Protein AF-A0A2T5C553-F1 (afdb_monomer_lite)

pLDDT: mean 84.89, std 12.63, range [41.94, 96.56]

Structure (mmCIF, N/CA/C/O backbone):
data_AF-A0A2T5C553-F1
#
_entry.id   AF-A0A2T5C553-F1
#
loop_
_atom_site.group_PDB
_atom_site.id
_atom_site.type_symbol
_atom_site.label_atom_id
_atom_site.label_alt_id
_atom_site.label_comp_id
_atom_site.label_asym_id
_atom_site.label_entity_id
_atom_site.label_seq_id
_atom_site.pdbx_PDB_ins_code
_atom_site.Cartn_x
_atom_site.Cartn_y
_atom_site.Cartn_z
_atom_site.occupancy
_atom_site.B_iso_or_equiv
_atom_site.auth_seq_id
_atom_site.auth_comp_id
_atom_site.auth_asym_id
_atom_site.auth_atom_id
_atom_site.pdbx_PDB_model_num
ATOM 1 N N . MET A 1 1 ? -50.190 12.064 3.065 1.00 55.25 1 MET A N 1
ATOM 2 C CA . MET A 1 1 ? -50.143 11.290 4.319 1.00 55.25 1 MET A CA 1
ATOM 3 C C . MET A 1 1 ? -49.848 12.295 5.404 1.00 55.25 1 MET A C 1
ATOM 5 O O . MET A 1 1 ? -48.837 12.976 5.288 1.00 55.25 1 MET A O 1
ATOM 9 N N . GLU A 1 2 ? -50.763 12.476 6.349 1.00 69.06 2 GLU A N 1
ATOM 10 C CA . GLU A 1 2 ? -50.493 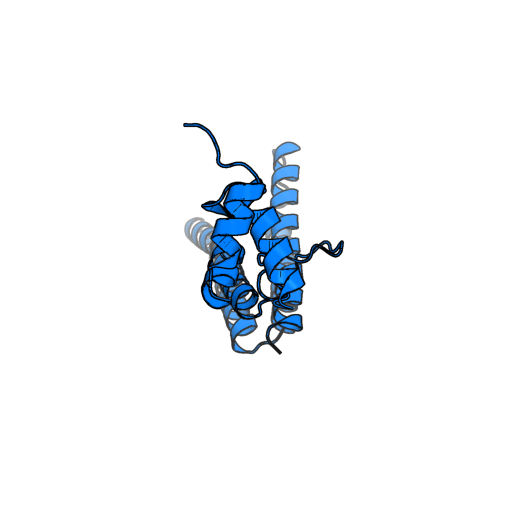13.293 7.532 1.00 69.06 2 GLU A CA 1
ATOM 11 C C . GLU A 1 2 ? -49.474 12.553 8.398 1.00 69.06 2 GLU A C 1
ATOM 13 O O . GLU A 1 2 ? -49.535 11.328 8.535 1.00 69.06 2 GLU A O 1
ATOM 18 N N . PHE A 1 3 ? -48.474 13.283 8.879 1.00 73.19 3 PHE A N 1
ATOM 19 C CA . PHE A 1 3 ? -47.459 12.716 9.752 1.00 73.19 3 PHE A CA 1
ATOM 20 C C . PHE A 1 3 ? -47.997 12.707 11.183 1.00 73.19 3 PHE A C 1
ATOM 22 O O . PHE A 1 3 ? -48.600 13.702 11.586 1.00 73.19 3 PHE A O 1
ATOM 29 N N . PRO A 1 4 ? -47.795 11.615 11.937 1.00 79.62 4 PRO A N 1
ATOM 30 C CA . PRO A 1 4 ? -48.273 11.531 13.308 1.00 79.62 4 PRO A CA 1
ATOM 31 C C . PRO A 1 4 ? -47.609 12.612 14.160 1.00 79.62 4 PRO A C 1
ATOM 33 O O . PRO A 1 4 ? -46.401 12.853 14.061 1.00 79.62 4 PRO A O 1
ATOM 36 N N . GLU A 1 5 ? -48.403 13.264 15.001 1.00 86.50 5 GLU A N 1
ATOM 37 C CA . GLU A 1 5 ? -47.906 14.296 15.904 1.00 86.50 5 GLU A CA 1
ATOM 38 C C . GLU A 1 5 ? -47.041 13.687 17.021 1.00 86.50 5 GLU A C 1
ATOM 40 O O . GLU A 1 5 ? -47.130 12.498 17.346 1.00 86.50 5 GLU A O 1
ATOM 45 N N . LYS A 1 6 ? -46.201 14.516 17.662 1.00 86.50 6 LYS A N 1
ATOM 46 C CA . LYS A 1 6 ? -45.297 14.075 18.744 1.00 86.50 6 LYS A CA 1
ATOM 47 C C . LYS A 1 6 ? -46.050 13.315 19.850 1.00 86.50 6 LYS A C 1
ATOM 49 O O . LYS A 1 6 ? -45.543 12.318 20.356 1.00 86.50 6 LYS A O 1
ATOM 54 N N . ALA A 1 7 ? -47.261 13.756 20.195 1.00 85.06 7 ALA A N 1
ATOM 55 C CA . ALA A 1 7 ? -48.087 13.135 21.229 1.00 85.06 7 ALA A CA 1
ATOM 56 C C . ALA A 1 7 ? -48.502 11.692 20.879 1.00 85.06 7 ALA A C 1
ATOM 58 O O . ALA A 1 7 ? -48.418 10.806 21.729 1.00 85.06 7 ALA A O 1
ATOM 59 N N . GLU A 1 8 ? -48.865 11.434 19.620 1.00 86.12 8 GLU A N 1
ATOM 60 C CA . GLU A 1 8 ? -49.252 10.097 19.151 1.00 86.12 8 GLU A CA 1
ATOM 61 C C . GLU A 1 8 ? -48.060 9.133 19.142 1.00 86.12 8 GLU A C 1
ATOM 63 O O . GLU A 1 8 ? -48.179 7.961 19.508 1.00 86.12 8 GLU A O 1
ATOM 68 N N . LEU A 1 9 ? -46.880 9.634 18.759 1.00 87.44 9 LEU A N 1
ATOM 69 C CA . LEU A 1 9 ? -45.638 8.861 18.784 1.00 87.44 9 LEU A CA 1
ATOM 70 C C . LEU A 1 9 ? -45.241 8.474 20.211 1.00 87.44 9 LEU A C 1
ATOM 72 O O . LEU A 1 9 ? -44.832 7.334 20.433 1.00 87.44 9 LEU A O 1
ATOM 76 N N . ILE A 1 10 ? -45.402 9.383 21.180 1.00 87.75 10 ILE A N 1
ATOM 77 C CA . ILE A 1 10 ? -45.135 9.103 22.597 1.00 87.75 10 ILE A CA 1
ATOM 78 C C . ILE A 1 10 ? -46.072 8.006 23.106 1.00 87.75 10 ILE A C 1
ATOM 80 O O . ILE A 1 10 ? -45.600 7.027 23.683 1.00 87.75 10 ILE A O 1
ATOM 84 N N . GLU A 1 11 ? -47.381 8.121 22.861 1.00 88.25 11 GLU A N 1
ATOM 85 C CA . GLU A 1 11 ? -48.351 7.121 23.328 1.00 88.25 11 GLU A CA 1
ATOM 86 C C . GLU A 1 11 ? -48.083 5.740 22.712 1.00 88.25 11 GLU A C 1
ATOM 88 O O . GLU A 1 11 ? -48.186 4.702 23.375 1.00 88.25 11 GLU A O 1
ATOM 93 N N . ARG A 1 12 ? -47.685 5.714 21.435 1.00 87.19 12 ARG A N 1
ATOM 94 C CA . ARG A 1 12 ? -47.324 4.479 20.742 1.00 87.19 12 ARG A CA 1
ATOM 95 C C . ARG A 1 12 ? -46.053 3.859 21.315 1.00 87.19 12 ARG A C 1
ATOM 97 O O . ARG A 1 12 ? -46.035 2.660 21.580 1.00 87.19 12 ARG A O 1
ATOM 104 N N . TYR A 1 13 ? -45.003 4.651 21.511 1.00 90.50 13 TYR A N 1
ATOM 105 C CA . TYR A 1 13 ? -43.696 4.153 21.947 1.00 90.50 13 TYR A CA 1
ATOM 106 C C . TYR A 1 13 ? -43.645 3.842 23.446 1.00 90.50 13 TYR A C 1
ATOM 108 O O . TYR A 1 13 ? -42.847 3.010 23.866 1.00 90.50 13 TYR A O 1
ATOM 116 N N . GLN A 1 14 ? -44.550 4.398 24.254 1.00 88.44 14 GLN A N 1
ATOM 117 C CA . GLN A 1 14 ? -44.751 3.955 25.636 1.00 88.44 14 GLN A CA 1
ATOM 118 C C . GLN A 1 14 ? -45.169 2.481 25.731 1.00 88.44 14 GLN A C 1
ATOM 120 O O . GLN A 1 14 ? -44.821 1.811 26.701 1.00 88.44 14 GLN A O 1
ATOM 125 N N . LYS A 1 15 ? -45.875 1.954 24.725 1.00 91.50 15 LYS A N 1
ATOM 126 C CA . LYS A 1 15 ? -46.318 0.550 24.695 1.00 91.50 15 LYS A CA 1
ATOM 127 C C . LYS A 1 15 ? -45.213 -0.409 24.237 1.00 91.50 15 LYS A C 1
ATOM 129 O O . LYS A 1 15 ? -45.393 -1.618 24.341 1.00 91.50 15 LYS A O 1
ATOM 134 N N . TYR A 1 16 ? -44.092 0.108 23.733 1.00 91.62 16 TYR A N 1
ATOM 135 C CA . TYR A 1 16 ? -42.990 -0.717 23.246 1.00 91.62 16 TYR A CA 1
ATOM 136 C C . TYR A 1 16 ? -42.156 -1.264 24.394 1.00 91.62 16 TYR A C 1
ATOM 138 O O . TYR A 1 16 ? -41.961 -0.620 25.429 1.00 91.62 16 TYR A O 1
ATOM 146 N N . THR A 1 17 ? -41.638 -2.465 24.182 1.00 88.69 17 THR A N 1
ATOM 147 C CA . THR A 1 17 ? -40.627 -3.075 25.036 1.00 88.69 17 THR A CA 1
ATOM 148 C C . THR A 1 17 ? -39.273 -2.400 24.835 1.00 88.69 17 THR A C 1
ATOM 150 O O . THR A 1 17 ? -38.992 -1.781 23.806 1.00 88.69 17 THR A O 1
ATOM 153 N N . ASP A 1 18 ? -38.390 -2.564 25.813 1.00 84.75 18 ASP A N 1
ATOM 154 C CA . ASP A 1 18 ? -37.043 -1.991 25.774 1.00 84.75 18 ASP A CA 1
ATOM 155 C C . ASP A 1 18 ? -36.235 -2.485 24.561 1.00 84.75 18 ASP A C 1
ATOM 157 O O . ASP A 1 18 ? -35.463 -1.734 23.963 1.00 84.75 18 ASP A O 1
ATOM 161 N N . GLN A 1 19 ? -36.456 -3.737 24.144 1.00 83.25 19 GLN A N 1
ATOM 162 C CA . GLN A 1 19 ? -35.817 -4.320 22.962 1.00 83.25 19 GLN A CA 1
ATOM 163 C C . GLN A 1 19 ? -36.292 -3.663 21.662 1.00 83.25 19 GLN A C 1
ATOM 165 O O . GLN A 1 19 ? -35.485 -3.430 20.762 1.00 83.25 19 GLN A O 1
ATOM 170 N N . GLU A 1 20 ? -37.577 -3.327 21.568 1.00 86.88 20 GLU A N 1
ATOM 171 C CA . GLU A 1 20 ? -38.160 -2.654 20.405 1.00 86.88 20 GLU A CA 1
ATOM 172 C C . GLU A 1 20 ? -37.691 -1.196 20.312 1.00 86.88 20 GLU A C 1
ATOM 174 O O . GLU A 1 20 ? -37.292 -0.748 19.237 1.00 86.88 20 GLU A O 1
ATOM 179 N N . LEU A 1 21 ? -37.636 -0.478 21.441 1.00 86.94 21 LEU A N 1
ATOM 180 C CA . LEU A 1 21 ? -37.052 0.868 21.523 1.00 86.94 21 LEU A CA 1
ATOM 181 C C . LEU A 1 21 ? -35.582 0.873 21.080 1.00 86.94 21 LEU A C 1
ATOM 183 O O . LEU A 1 21 ? -35.180 1.692 20.251 1.00 86.94 21 LEU A O 1
ATOM 187 N N . LEU A 1 22 ? -34.784 -0.087 21.557 1.00 84.19 22 LEU A N 1
ATOM 188 C CA . LEU A 1 22 ? -33.390 -0.237 21.133 1.00 84.19 22 LEU A CA 1
ATOM 189 C C . LEU A 1 22 ? -33.261 -0.621 19.653 1.00 84.19 22 LEU A C 1
ATOM 191 O O . LEU A 1 22 ? -32.319 -0.181 18.994 1.00 84.19 22 LEU A O 1
ATOM 195 N N . HIS A 1 23 ? -34.185 -1.416 19.110 1.00 84.31 23 HIS A N 1
ATOM 196 C CA . HIS A 1 23 ? -34.183 -1.784 17.694 1.00 84.31 23 HIS A CA 1
ATOM 197 C C . HIS A 1 23 ? -34.382 -0.563 16.784 1.00 84.31 23 HIS A C 1
ATOM 199 O O . HIS A 1 23 ? -33.653 -0.419 15.799 1.00 84.31 23 HIS A O 1
ATOM 205 N N . ILE A 1 24 ? -35.310 0.333 17.142 1.00 86.44 24 ILE A N 1
ATOM 206 C CA . ILE A 1 24 ? -35.558 1.603 16.438 1.00 86.44 24 ILE A CA 1
ATOM 207 C C . ILE A 1 24 ? -34.316 2.496 16.499 1.00 86.44 24 ILE A C 1
ATOM 209 O O . ILE A 1 24 ? -33.866 3.014 15.478 1.00 86.44 24 ILE A O 1
ATOM 213 N N . LEU A 1 25 ? -33.704 2.618 17.682 1.00 83.31 25 LEU A N 1
ATOM 214 C CA . LEU A 1 25 ? -32.494 3.423 17.876 1.00 83.31 25 LEU A CA 1
ATOM 215 C C . LEU A 1 25 ? -31.268 2.869 17.126 1.00 83.31 25 LEU A C 1
ATOM 217 O O . LEU A 1 25 ? -30.388 3.646 16.754 1.00 83.31 25 LEU A O 1
ATOM 221 N N . LYS A 1 26 ? -31.201 1.552 16.877 1.00 83.12 26 LYS A N 1
ATOM 222 C CA . LYS A 1 26 ? -30.116 0.897 16.120 1.00 83.12 26 LYS A CA 1
ATOM 223 C C . LYS A 1 26 ? -30.250 1.021 14.597 1.00 83.12 26 LYS A C 1
ATOM 225 O O . LYS A 1 26 ? -29.237 0.895 13.912 1.00 83.12 26 LYS A O 1
ATOM 230 N N . HIS A 1 27 ? -31.446 1.290 14.067 1.00 83.62 27 HIS A N 1
ATOM 231 C CA . HIS A 1 27 ? -31.709 1.354 12.621 1.00 83.62 27 HIS A CA 1
ATOM 232 C C . HIS A 1 27 ? -32.361 2.684 12.203 1.00 83.62 27 HIS A C 1
ATOM 234 O O . HIS A 1 27 ? -33.487 2.684 11.704 1.00 83.62 27 HIS A O 1
ATOM 240 N N . PRO A 1 28 ? -31.677 3.830 12.370 1.00 81.88 28 PRO A N 1
ATOM 241 C CA . PRO A 1 28 ? -32.284 5.147 12.174 1.00 81.88 28 PRO A CA 1
ATOM 242 C C . PRO A 1 28 ? -32.689 5.451 10.723 1.00 81.88 28 PRO A C 1
ATOM 244 O O . PRO A 1 28 ? -33.564 6.278 10.508 1.00 81.88 28 PRO A O 1
ATOM 247 N N . GLU A 1 29 ? -32.104 4.772 9.731 1.00 80.62 29 GLU A N 1
ATOM 248 C CA . GLU A 1 29 ? -32.315 5.053 8.299 1.00 80.62 29 GLU A CA 1
ATOM 249 C C . GLU A 1 29 ? -33.761 4.821 7.817 1.00 80.62 29 GLU A C 1
ATOM 251 O O . GLU A 1 29 ? -34.152 5.337 6.774 1.00 80.62 29 GLU A O 1
ATOM 256 N N . GLY A 1 30 ? -34.562 4.058 8.571 1.00 77.56 30 GLY A N 1
ATOM 257 C CA . GLY A 1 30 ? -35.963 3.765 8.248 1.00 77.56 30 GLY A CA 1
ATOM 258 C C . GLY A 1 30 ? -36.994 4.631 8.977 1.00 77.56 30 GLY A C 1
ATOM 259 O O . GLY A 1 30 ? -38.191 4.428 8.774 1.00 77.56 30 GLY A O 1
ATOM 260 N N . TYR A 1 31 ? -36.566 5.560 9.837 1.00 83.12 31 TYR A N 1
ATOM 261 C CA . TYR A 1 31 ? -37.457 6.327 10.710 1.00 83.12 31 TYR A CA 1
ATOM 262 C C . TYR A 1 31 ? -37.316 7.831 10.486 1.00 83.12 31 TYR A C 1
ATOM 264 O O . TYR A 1 31 ? -36.258 8.334 10.126 1.00 83.12 31 TYR A O 1
ATOM 272 N N . GLN A 1 32 ? -38.405 8.5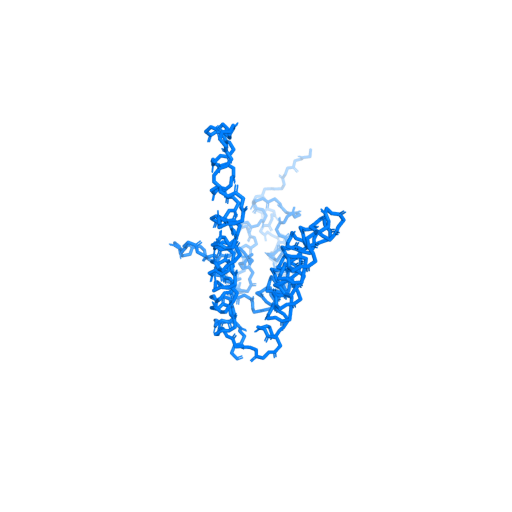59 10.724 1.00 84.88 32 GLN A N 1
ATOM 273 C CA . GLN A 1 32 ? -38.401 10.019 10.687 1.00 84.88 32 GLN A CA 1
ATOM 274 C C . GLN A 1 32 ? -37.689 10.601 11.909 1.00 84.88 32 GLN A C 1
ATOM 276 O O . GLN A 1 32 ? -37.752 10.027 12.999 1.00 84.88 32 GLN A O 1
ATOM 281 N N . ASP A 1 33 ? -37.092 11.781 11.746 1.00 84.25 33 ASP A N 1
ATOM 282 C CA . ASP A 1 33 ? -36.326 12.456 12.801 1.00 84.25 33 ASP A CA 1
ATOM 283 C C . ASP A 1 33 ? -37.141 12.655 14.088 1.00 84.25 33 ASP A C 1
ATOM 285 O O . ASP A 1 33 ? -36.648 12.364 15.178 1.00 84.25 33 ASP A O 1
ATOM 289 N N . LEU A 1 34 ? -38.419 13.037 13.965 1.00 85.19 34 LEU A N 1
ATOM 290 C CA . LEU A 1 34 ? -39.324 13.216 15.106 1.00 85.19 34 LEU A CA 1
ATOM 291 C C . LEU A 1 34 ? -39.561 11.903 15.872 1.00 85.19 34 LEU A C 1
ATOM 293 O O . LEU A 1 34 ? -39.602 11.884 17.100 1.00 85.19 34 LEU A O 1
ATOM 297 N N . ALA A 1 35 ? -39.674 10.782 15.157 1.00 85.44 35 ALA A N 1
ATOM 298 C CA . ALA A 1 35 ? -39.839 9.469 15.770 1.00 85.44 35 ALA A CA 1
ATOM 299 C C . ALA A 1 35 ? -38.557 9.025 16.493 1.00 85.44 35 ALA A C 1
ATOM 301 O O . ALA A 1 35 ? -38.622 8.431 17.568 1.00 85.44 35 ALA A O 1
ATOM 302 N N . LEU A 1 36 ? -37.385 9.342 15.941 1.00 87.06 36 LEU A N 1
ATOM 303 C CA . LEU A 1 36 ? -36.101 9.063 16.585 1.00 87.06 36 LEU A CA 1
ATOM 304 C C . LEU A 1 36 ? -35.885 9.917 17.837 1.00 87.06 36 LEU A C 1
ATOM 306 O O . LEU A 1 36 ? -35.336 9.423 18.820 1.00 87.06 36 LEU A O 1
ATOM 310 N N . GLU A 1 37 ? -36.322 11.174 17.819 1.00 86.44 37 GLU A N 1
ATOM 311 C CA . GLU A 1 37 ? -36.265 12.065 18.977 1.00 86.44 37 GLU A CA 1
ATOM 312 C C . GLU A 1 37 ? -37.132 11.540 20.127 1.00 86.44 37 GLU A C 1
ATOM 314 O O . GLU A 1 37 ? -36.632 11.363 21.237 1.00 86.44 37 GLU A O 1
ATOM 319 N N . VAL A 1 38 ? -38.382 11.165 19.837 1.00 89.12 38 VAL A N 1
ATOM 320 C CA . VAL A 1 38 ? -39.300 10.575 20.824 1.00 89.12 38 VAL A CA 1
ATOM 321 C C . VAL A 1 38 ? -38.771 9.243 21.370 1.00 89.12 38 VAL A C 1
ATOM 323 O O . VAL A 1 38 ? -38.830 9.004 22.574 1.00 89.12 38 VAL A O 1
ATOM 326 N N . ALA A 1 39 ? -38.201 8.379 20.520 1.00 87.50 39 ALA A N 1
ATOM 327 C CA . ALA A 1 39 ? -37.582 7.130 20.972 1.00 87.50 39 ALA A CA 1
ATOM 328 C C . ALA A 1 39 ? -36.375 7.367 21.893 1.00 87.50 39 ALA A C 1
ATOM 330 O O . ALA A 1 39 ? -36.172 6.604 22.835 1.00 87.50 39 ALA A O 1
ATOM 331 N N . ARG A 1 40 ? -35.570 8.411 21.644 1.00 86.25 40 ARG A N 1
ATOM 332 C CA . ARG A 1 40 ? -34.440 8.774 22.516 1.00 86.25 40 ARG A CA 1
ATOM 333 C C . ARG A 1 40 ? -34.911 9.302 23.864 1.00 86.25 40 ARG A C 1
ATOM 335 O O . ARG A 1 40 ? -34.321 8.923 24.869 1.00 86.25 40 ARG A O 1
ATOM 342 N N . GLU A 1 41 ? -35.943 10.143 23.871 1.00 86.75 41 GLU A N 1
ATOM 343 C CA . GLU A 1 41 ? -36.554 10.696 25.086 1.00 86.75 41 GLU A CA 1
ATOM 344 C C . GLU A 1 41 ? -37.067 9.554 25.985 1.00 86.75 41 GLU A C 1
ATOM 346 O O . GLU A 1 41 ? -36.608 9.395 27.113 1.00 86.75 41 GLU A O 1
ATOM 351 N N . LEU A 1 42 ? -37.868 8.640 25.426 1.00 86.44 42 LEU A N 1
ATOM 352 C CA . LEU A 1 42 ? -38.387 7.466 26.143 1.00 86.44 42 LEU A CA 1
ATOM 353 C C . LEU A 1 42 ? -37.312 6.467 26.586 1.00 86.44 42 LEU A C 1
ATOM 355 O O . LEU A 1 42 ? -37.420 5.879 27.662 1.00 86.44 42 LEU A O 1
ATOM 359 N N . ALA A 1 43 ? -36.281 6.242 25.772 1.00 84.62 43 ALA A N 1
ATOM 360 C CA . ALA A 1 43 ? -35.173 5.374 26.156 1.00 84.62 43 ALA A CA 1
ATOM 361 C C . ALA A 1 43 ? -34.357 5.985 27.306 1.00 84.62 43 ALA A C 1
ATOM 363 O O . ALA A 1 43 ? -33.962 5.266 28.224 1.00 84.62 43 ALA A O 1
ATOM 364 N N . HIS A 1 44 ? -34.157 7.306 27.301 1.00 81.62 44 HIS A N 1
ATOM 365 C CA . HIS A 1 44 ? -33.494 8.018 28.390 1.00 81.62 44 HIS A CA 1
ATOM 366 C C . HIS A 1 44 ? -34.295 7.928 29.694 1.00 81.62 44 HIS A C 1
ATOM 368 O O . HIS A 1 44 ? -33.730 7.549 30.720 1.00 81.62 44 HIS A O 1
ATOM 374 N N . ASP A 1 45 ? -35.608 8.164 29.632 1.00 84.69 45 ASP A N 1
ATOM 375 C CA . ASP A 1 45 ? -36.513 8.073 30.785 1.00 84.69 45 ASP A CA 1
ATOM 376 C C . ASP A 1 45 ? -36.535 6.670 31.411 1.00 84.69 45 ASP A C 1
ATOM 378 O O . ASP A 1 45 ? -36.694 6.518 32.622 1.00 84.69 45 ASP A O 1
ATOM 382 N N . ARG A 1 46 ? -36.327 5.628 30.597 1.00 81.31 46 ARG A N 1
ATOM 383 C CA . ARG A 1 46 ? -36.245 4.227 31.045 1.00 81.31 46 ARG A CA 1
ATOM 384 C C . ARG A 1 46 ? -34.846 3.782 31.471 1.00 81.31 46 ARG A C 1
ATOM 386 O O . ARG A 1 46 ? -34.653 2.613 31.792 1.00 81.31 46 ARG A O 1
ATOM 393 N N . GLY A 1 47 ? -33.852 4.671 31.451 1.00 75.12 47 GLY A N 1
ATOM 394 C CA . GLY A 1 47 ? -32.459 4.317 31.738 1.00 75.12 47 GLY A CA 1
ATOM 395 C C . GLY A 1 47 ? -31.811 3.418 30.675 1.00 75.12 47 GLY A C 1
ATOM 396 O O . GLY A 1 47 ? -30.715 2.898 30.885 1.00 75.12 47 GLY A O 1
ATOM 397 N N . LEU A 1 48 ? -32.452 3.258 29.515 1.00 72.94 48 LEU A N 1
ATOM 398 C CA . LEU A 1 48 ? -31.925 2.564 28.344 1.00 72.94 48 LEU A CA 1
ATOM 399 C C . LEU A 1 48 ? -30.992 3.524 27.606 1.00 72.94 48 LEU A C 1
ATOM 401 O O . LEU A 1 48 ? -31.319 4.064 26.551 1.00 72.94 48 LEU A O 1
ATOM 405 N N . SER A 1 49 ? -29.829 3.800 28.194 1.00 58.97 49 SER A N 1
ATOM 406 C CA . SER A 1 49 ? -28.859 4.688 27.562 1.00 58.97 49 SER A CA 1
ATOM 407 C C . SER A 1 49 ? -28.358 4.044 26.261 1.00 58.97 49 SER A C 1
ATOM 409 O O . SER A 1 49 ? -27.779 2.954 26.305 1.00 58.97 49 SER A O 1
ATOM 411 N N . PRO A 1 50 ? -28.535 4.680 25.089 1.00 56.22 50 PRO A N 1
ATOM 412 C CA . PRO A 1 50 ? -28.070 4.153 23.814 1.00 56.22 50 PRO A CA 1
ATOM 413 C C . PRO A 1 50 ? -26.558 4.385 23.666 1.00 56.22 50 PRO A C 1
ATOM 415 O O . PRO A 1 50 ? -26.090 4.902 22.653 1.00 56.22 50 PRO A O 1
ATOM 418 N N . GLU A 1 51 ? -25.757 4.029 24.671 1.00 51.16 51 GLU A N 1
ATOM 419 C CA . GLU A 1 51 ? -24.296 4.100 24.557 1.00 51.16 51 GLU A CA 1
ATOM 420 C C . GLU A 1 51 ? -23.742 3.033 23.601 1.00 51.16 51 GLU A C 1
ATOM 422 O O . GLU A 1 51 ? -22.666 3.214 23.037 1.00 51.16 51 GLU A O 1
ATOM 427 N N . GLU A 1 52 ? -24.513 1.986 23.299 1.00 46.41 52 GLU A N 1
ATOM 428 C CA . GLU A 1 52 ? -24.141 0.961 22.313 1.00 46.41 52 GLU A CA 1
ATOM 429 C C . GLU A 1 52 ? -24.632 1.262 20.886 1.00 46.41 52 GLU A C 1
ATOM 431 O O . GLU A 1 52 ? -24.293 0.550 19.941 1.00 46.41 52 GLU A O 1
ATOM 436 N N . GLY A 1 53 ? -25.436 2.317 20.717 1.00 42.50 53 GLY A N 1
ATOM 437 C CA . GLY A 1 53 ? -26.096 2.673 19.458 1.00 42.50 53 GLY A CA 1
ATOM 438 C C . GLY A 1 53 ? -25.570 3.945 18.803 1.00 42.50 53 GLY A C 1
ATOM 439 O O . GLY A 1 53 ? -26.134 4.379 17.800 1.00 42.50 53 GLY A O 1
ATOM 440 N N . LYS A 1 54 ? -24.496 4.566 19.318 1.00 41.94 54 LYS A N 1
ATOM 441 C CA . LYS A 1 54 ? -23.771 5.550 18.509 1.00 41.94 54 LYS A CA 1
ATOM 442 C C . LYS A 1 54 ? -23.246 4.799 17.300 1.00 41.94 54 LYS A C 1
ATOM 444 O O . LYS A 1 54 ? -22.325 3.991 17.425 1.00 41.94 54 LYS A O 1
ATOM 449 N N . ALA A 1 55 ? -23.872 5.067 16.152 1.00 42.12 55 ALA A N 1
ATOM 450 C CA . ALA A 1 55 ? -23.369 4.725 14.839 1.00 42.12 55 ALA A CA 1
ATOM 451 C C . ALA A 1 55 ? -21.846 4.765 14.897 1.00 42.12 55 ALA A C 1
ATOM 453 O O . ALA A 1 55 ? -21.262 5.742 15.372 1.00 42.12 55 ALA A O 1
ATOM 454 N N . ALA A 1 56 ? -21.221 3.676 14.469 1.00 44.44 56 ALA A N 1
ATOM 455 C CA . ALA A 1 56 ? -19.781 3.510 14.401 1.00 44.44 56 ALA A CA 1
ATOM 456 C C . ALA A 1 56 ? -19.145 4.454 13.356 1.00 44.44 56 ALA A C 1
ATOM 458 O O . ALA A 1 56 ? -18.324 4.029 12.544 1.00 44.44 56 ALA A O 1
ATOM 459 N N . GLY A 1 57 ? -19.547 5.724 13.347 1.00 42.53 57 GLY A N 1
ATOM 460 C CA . GLY A 1 57 ? -18.779 6.829 12.834 1.00 42.53 57 GLY A CA 1
ATOM 461 C C . GLY A 1 57 ? -17.530 6.919 13.687 1.00 42.53 57 GLY A C 1
ATOM 462 O O . GLY A 1 57 ? -17.597 7.021 14.914 1.00 42.53 57 GLY A O 1
ATOM 463 N N . ALA A 1 58 ? -16.387 6.789 13.020 1.00 48.84 58 ALA A N 1
ATOM 464 C CA . ALA A 1 58 ? -15.079 7.023 13.599 1.00 48.84 58 ALA A CA 1
ATOM 465 C C . ALA A 1 58 ? -15.163 8.230 14.539 1.00 48.84 58 ALA A C 1
ATOM 467 O O . ALA A 1 58 ? -15.581 9.306 14.110 1.00 48.84 58 ALA A O 1
ATOM 468 N N . SER A 1 59 ? -14.824 8.060 15.821 1.00 45.69 59 SER A N 1
ATOM 469 C CA . SER A 1 59 ? -14.760 9.209 16.717 1.00 45.69 59 SER A CA 1
ATOM 470 C C . SER A 1 59 ? -13.659 10.121 16.181 1.00 45.69 59 SER A C 1
ATOM 472 O O . SER A 1 59 ? -12.464 9.853 16.320 1.00 45.69 59 SER A O 1
ATOM 474 N N . SER A 1 60 ? -14.055 11.176 15.467 1.00 47.25 60 SER A N 1
ATOM 475 C CA . SER A 1 60 ? -13.132 12.118 14.847 1.00 47.25 60 SER A CA 1
ATOM 476 C C . SER A 1 60 ? -12.593 13.060 15.921 1.00 47.25 60 SER A C 1
ATOM 478 O O . SER A 1 60 ? -12.819 14.267 15.911 1.00 47.25 60 SER A O 1
ATOM 480 N N . ARG A 1 61 ? -11.859 12.519 16.896 1.00 50.62 61 ARG A N 1
ATOM 481 C CA . ARG A 1 61 ? -10.951 13.326 17.711 1.00 50.62 61 ARG A CA 1
ATOM 482 C C . ARG A 1 61 ? -9.763 13.711 16.829 1.00 50.62 61 ARG A C 1
ATOM 484 O O . ARG A 1 61 ? -8.746 13.033 16.878 1.00 50.62 61 ARG A O 1
ATOM 491 N N . GLY A 1 62 ? -9.941 14.732 15.985 1.00 54.88 62 GLY A N 1
ATOM 492 C CA . GLY A 1 62 ? -8.915 15.616 15.399 1.00 54.88 62 GLY A CA 1
ATOM 493 C C . GLY A 1 62 ? -7.592 15.021 14.891 1.00 54.88 62 GLY A C 1
ATOM 494 O O . GLY A 1 62 ? -6.597 15.736 14.845 1.00 54.88 62 GLY A O 1
ATOM 495 N N . GLY A 1 63 ? -7.526 13.734 14.557 1.00 61.62 63 GLY A N 1
ATOM 496 C CA . GLY A 1 63 ? -6.306 13.069 14.114 1.00 61.62 63 GLY A CA 1
ATOM 497 C C . GLY A 1 63 ? -6.242 12.978 12.595 1.00 61.62 63 GLY A C 1
ATOM 498 O O . GLY A 1 63 ? -7.236 12.655 11.956 1.00 61.62 63 GLY A O 1
ATOM 499 N N . ILE A 1 64 ? -5.047 13.164 12.025 1.00 72.06 64 ILE A N 1
ATOM 500 C CA . ILE A 1 64 ? -4.744 12.946 10.591 1.00 72.06 64 ILE A CA 1
ATOM 501 C C . ILE A 1 64 ? -5.074 11.499 10.146 1.00 72.06 64 ILE A C 1
ATOM 503 O O . ILE A 1 64 ? -5.209 11.202 8.958 1.00 72.06 64 ILE A O 1
ATOM 507 N N . PHE A 1 65 ? -5.227 10.586 11.110 1.00 77.50 65 PHE A N 1
ATOM 508 C CA . PHE A 1 65 ? -5.540 9.182 10.896 1.00 77.50 65 PHE A CA 1
ATOM 509 C C . PHE A 1 65 ? -6.869 8.810 11.565 1.00 77.50 65 PHE A C 1
ATOM 511 O O . PHE A 1 65 ? -7.020 9.046 12.771 1.00 77.50 65 PHE A O 1
ATOM 518 N N . PRO A 1 66 ? -7.806 8.178 10.836 1.00 76.06 66 PRO A N 1
ATOM 519 C CA . PRO A 1 66 ? -9.043 7.706 11.431 1.00 76.06 66 PRO A CA 1
ATOM 520 C C . PRO A 1 66 ? -8.746 6.605 12.449 1.00 76.06 66 PRO A C 1
ATOM 522 O O . PRO A 1 66 ? -8.020 5.647 12.157 1.00 76.06 66 PRO A O 1
ATOM 525 N N . ARG A 1 67 ? -9.318 6.753 13.647 1.00 78.38 67 ARG A N 1
ATOM 526 C CA . ARG A 1 67 ? -9.290 5.743 14.707 1.00 78.38 67 ARG A CA 1
ATOM 527 C C . ARG A 1 67 ? -10.586 4.946 14.695 1.00 78.38 67 ARG A C 1
ATOM 529 O O . ARG A 1 67 ? -11.672 5.507 14.564 1.00 78.38 67 ARG A O 1
ATOM 536 N N . PHE A 1 68 ? -10.458 3.640 14.877 1.00 79.19 68 PHE A N 1
ATOM 537 C CA . PHE A 1 68 ? -11.582 2.723 15.015 1.00 79.19 68 PHE A CA 1
ATOM 538 C C . PHE A 1 68 ? -11.835 2.419 16.486 1.00 79.19 68 PHE A C 1
ATOM 540 O O . PHE A 1 68 ? -10.905 2.089 17.223 1.00 79.19 68 PHE A O 1
ATOM 547 N N . THR A 1 69 ? -13.099 2.500 16.887 1.00 76.25 69 THR A N 1
ATOM 548 C CA . THR A 1 69 ? -13.609 1.946 18.148 1.00 76.25 69 THR A CA 1
ATOM 549 C C . THR A 1 69 ? -13.747 0.425 18.072 1.00 76.25 69 THR A C 1
ATOM 551 O O . THR A 1 69 ? -13.545 -0.254 19.070 1.00 76.25 69 THR A O 1
ATOM 554 N N . ASP A 1 70 ? -14.028 -0.115 16.881 1.00 81.62 70 ASP A N 1
ATOM 555 C CA . ASP A 1 70 ? -14.202 -1.549 16.638 1.00 81.62 70 ASP A CA 1
ATOM 556 C C . ASP A 1 70 ? -12.939 -2.185 16.022 1.00 81.62 70 ASP A C 1
ATOM 558 O O . ASP A 1 70 ? -12.524 -1.863 14.900 1.00 81.62 70 ASP A O 1
ATOM 562 N N . ALA A 1 71 ? -12.342 -3.133 16.751 1.00 84.31 71 ALA A N 1
ATOM 563 C CA . ALA A 1 71 ? -11.152 -3.868 16.331 1.00 84.31 71 ALA A CA 1
ATOM 564 C C . ALA A 1 71 ? -11.394 -4.774 15.107 1.00 84.31 71 ALA A C 1
ATOM 566 O O . ALA A 1 71 ? -10.475 -4.988 14.309 1.00 84.31 71 ALA A O 1
ATOM 567 N N . ALA A 1 72 ? -12.616 -5.282 14.909 1.00 84.31 72 ALA A N 1
ATOM 568 C CA . ALA A 1 72 ? -12.948 -6.112 13.753 1.00 84.31 72 ALA A CA 1
ATOM 569 C C . ALA A 1 72 ? -12.892 -5.294 12.453 1.00 84.31 72 ALA A C 1
ATOM 571 O O . ALA A 1 72 ? -12.301 -5.734 11.458 1.00 84.31 72 ALA A O 1
ATOM 572 N N . LYS A 1 73 ? -13.412 -4.059 12.480 1.00 85.44 73 LYS A N 1
ATOM 573 C CA . LYS A 1 73 ? -13.326 -3.115 11.352 1.00 85.44 73 LYS A CA 1
ATOM 574 C C . LYS A 1 73 ? -11.883 -2.742 11.032 1.00 85.44 73 LYS A C 1
ATOM 576 O O . LYS A 1 73 ? -11.489 -2.803 9.866 1.00 85.44 73 LYS A O 1
ATOM 581 N N . ALA A 1 74 ? -11.074 -2.452 12.052 1.00 87.81 74 ALA A N 1
ATOM 582 C CA . ALA A 1 74 ? -9.650 -2.170 11.867 1.00 87.81 74 ALA A CA 1
ATOM 583 C C . ALA A 1 74 ? -8.922 -3.343 11.184 1.00 87.81 74 ALA A C 1
ATOM 585 O O . ALA A 1 74 ? -8.154 -3.143 10.243 1.00 87.81 74 ALA A O 1
ATOM 586 N N . ARG A 1 75 ? -9.214 -4.587 11.587 1.00 88.19 75 ARG A N 1
ATOM 587 C CA . ARG A 1 75 ? -8.612 -5.790 10.989 1.00 88.19 75 ARG A CA 1
ATOM 588 C C . ARG A 1 75 ? -9.001 -5.983 9.523 1.00 88.19 75 ARG A C 1
ATOM 590 O O . ARG A 1 75 ? -8.158 -6.385 8.718 1.00 88.19 75 ARG A O 1
ATOM 597 N N . ASN A 1 76 ? -10.247 -5.686 9.164 1.00 89.50 76 ASN A N 1
ATOM 598 C CA . ASN A 1 76 ? -10.702 -5.726 7.773 1.00 89.50 76 ASN A CA 1
ATOM 599 C C . ASN A 1 76 ? -9.999 -4.664 6.921 1.00 89.50 76 ASN A C 1
ATOM 601 O O . ASN A 1 76 ? -9.552 -4.968 5.814 1.00 89.50 76 ASN A O 1
ATOM 605 N N . LEU A 1 77 ? -9.814 -3.459 7.463 1.00 90.81 77 LEU A N 1
ATOM 606 C CA . LEU A 1 77 ? -9.083 -2.399 6.780 1.00 90.81 77 LEU A CA 1
ATOM 607 C C . LEU A 1 77 ? -7.605 -2.748 6.580 1.00 90.81 77 LEU A C 1
ATOM 609 O O . LEU A 1 77 ? -7.091 -2.577 5.480 1.00 90.81 77 LEU A O 1
ATOM 613 N N . ILE A 1 78 ? -6.939 -3.312 7.592 1.00 91.50 78 ILE A N 1
ATOM 614 C CA . ILE A 1 78 ? -5.557 -3.810 7.478 1.00 91.50 78 ILE A CA 1
ATOM 615 C C . ILE A 1 78 ? -5.453 -4.811 6.321 1.00 91.50 78 ILE A C 1
ATOM 617 O O . ILE A 1 78 ? -4.568 -4.672 5.480 1.00 91.50 78 ILE A O 1
ATOM 621 N N . LYS A 1 79 ? -6.375 -5.778 6.221 1.00 91.06 79 LYS A N 1
ATOM 622 C CA . LYS A 1 79 ? -6.398 -6.733 5.097 1.00 91.06 79 LYS A CA 1
ATOM 623 C C . LYS A 1 79 ? -6.630 -6.048 3.747 1.00 91.06 79 LYS A C 1
ATOM 625 O O . LYS A 1 79 ? -6.114 -6.520 2.738 1.00 91.06 79 LYS A O 1
ATOM 630 N N . SER A 1 80 ? -7.419 -4.976 3.705 1.00 93.06 80 SER A N 1
ATOM 631 C CA . SER A 1 80 ? -7.650 -4.202 2.481 1.00 93.06 80 SER A CA 1
ATOM 632 C C . SER A 1 80 ? -6.396 -3.437 2.051 1.00 93.06 80 SER A C 1
ATOM 634 O O . SER A 1 80 ? -5.983 -3.528 0.899 1.00 93.06 80 SER A O 1
ATOM 636 N N . ILE A 1 81 ? -5.733 -2.751 2.987 1.00 93.25 81 ILE A N 1
ATOM 637 C CA . ILE A 1 81 ? -4.476 -2.033 2.731 1.00 93.25 81 ILE A CA 1
ATOM 638 C C . ILE A 1 81 ? -3.365 -3.014 2.331 1.00 93.25 81 ILE A C 1
ATOM 640 O O . ILE A 1 81 ? -2.618 -2.758 1.392 1.00 93.25 81 ILE A O 1
ATOM 644 N N . GLN A 1 82 ? -3.297 -4.182 2.974 1.00 92.94 82 GLN A N 1
ATOM 645 C CA . GLN A 1 82 ? -2.375 -5.251 2.591 1.00 92.94 82 GLN A CA 1
ATOM 646 C C . GLN A 1 82 ? -2.580 -5.682 1.130 1.00 92.94 82 GLN A C 1
ATOM 648 O O . GLN A 1 82 ? -1.604 -5.818 0.396 1.00 92.94 82 GLN A O 1
ATOM 653 N N . ARG A 1 83 ? -3.834 -5.856 0.685 1.00 93.81 83 ARG A N 1
ATOM 654 C CA . ARG A 1 83 ? -4.138 -6.157 -0.724 1.00 93.81 83 ARG A CA 1
ATOM 655 C C . ARG A 1 83 ? -3.690 -5.037 -1.653 1.00 93.81 83 ARG A C 1
ATOM 657 O O . ARG A 1 83 ? -3.113 -5.320 -2.697 1.00 93.81 83 ARG A O 1
ATOM 664 N N . LEU A 1 84 ? -3.898 -3.781 -1.262 1.00 94.12 84 LEU A N 1
ATOM 665 C CA . LEU A 1 84 ? -3.422 -2.634 -2.032 1.00 94.12 84 LEU A CA 1
ATOM 666 C C . LEU A 1 84 ? -1.897 -2.665 -2.205 1.00 94.12 84 LEU A C 1
ATOM 668 O O . LEU A 1 84 ? -1.406 -2.432 -3.304 1.00 94.12 84 LEU A O 1
ATOM 672 N N . PHE A 1 85 ? -1.138 -3.045 -1.174 1.00 93.12 85 PHE A N 1
ATOM 673 C CA . PHE A 1 85 ? 0.312 -3.210 -1.310 1.00 93.12 85 PHE A CA 1
ATOM 674 C C . PHE A 1 85 ? 0.724 -4.343 -2.252 1.00 93.12 85 PHE A C 1
ATOM 676 O O . PHE A 1 85 ? 1.790 -4.238 -2.857 1.00 93.12 85 PHE A O 1
ATOM 683 N N . TYR A 1 86 ? -0.100 -5.378 -2.436 1.00 93.62 86 TYR A N 1
ATOM 684 C CA . TYR A 1 86 ? 0.134 -6.366 -3.493 1.00 93.62 86 TYR A CA 1
ATOM 685 C C . TYR A 1 86 ? -0.059 -5.773 -4.885 1.00 93.62 86 TYR A C 1
ATOM 687 O O . TYR A 1 86 ? 0.750 -6.038 -5.768 1.00 93.62 86 TYR A O 1
ATOM 695 N N . PHE A 1 87 ? -1.061 -4.912 -5.073 1.00 94.12 87 PHE A N 1
ATOM 696 C CA . PHE A 1 87 ? -1.221 -4.188 -6.336 1.00 94.12 87 PHE A CA 1
ATOM 697 C C . PHE A 1 87 ? -0.060 -3.225 -6.600 1.00 94.12 87 PHE A C 1
ATOM 699 O O . PHE A 1 87 ? 0.415 -3.142 -7.726 1.00 94.12 87 PHE A O 1
ATOM 706 N N . VAL A 1 88 ? 0.465 -2.556 -5.569 1.00 92.94 88 VAL A N 1
ATOM 707 C CA . VAL A 1 88 ? 1.656 -1.699 -5.712 1.00 92.94 88 VAL A CA 1
ATOM 708 C C . VAL A 1 88 ? 2.880 -2.508 -6.158 1.00 92.94 88 VAL A C 1
ATOM 710 O O . VAL A 1 88 ? 3.647 -2.025 -6.986 1.00 92.94 88 VAL A O 1
ATOM 713 N N . ALA A 1 89 ? 3.038 -3.753 -5.691 1.00 94.25 89 ALA A N 1
ATOM 714 C CA . ALA A 1 89 ? 4.123 -4.640 -6.126 1.00 94.25 89 ALA A CA 1
ATOM 715 C C . ALA A 1 89 ? 4.055 -5.003 -7.621 1.00 94.25 89 ALA A C 1
ATOM 717 O O . ALA A 1 89 ? 5.064 -5.396 -8.206 1.00 94.25 89 ALA A O 1
ATOM 718 N N . LEU A 1 90 ? 2.893 -4.839 -8.262 1.00 94.69 90 LEU A N 1
ATOM 719 C CA . LEU A 1 90 ? 2.739 -5.093 -9.690 1.00 94.69 90 LEU A CA 1
ATOM 720 C C . LEU A 1 90 ? 3.521 -4.081 -10.542 1.00 94.69 90 LEU A C 1
ATOM 722 O O . LEU A 1 90 ? 3.992 -4.432 -11.618 1.00 94.69 90 LEU A O 1
ATOM 726 N N . ILE A 1 91 ? 3.717 -2.852 -10.054 1.00 92.00 91 ILE A N 1
ATOM 727 C CA . ILE A 1 91 ? 4.454 -1.800 -10.770 1.00 92.00 91 ILE A CA 1
ATOM 728 C C . ILE A 1 91 ? 5.909 -2.222 -11.045 1.00 92.00 91 ILE A C 1
ATOM 730 O O . ILE A 1 91 ? 6.293 -2.278 -12.219 1.00 92.00 91 ILE A O 1
ATOM 734 N N . PRO A 1 92 ? 6.737 -2.561 -10.032 1.00 93.62 92 PRO A N 1
ATOM 735 C CA . PRO A 1 92 ? 8.082 -3.059 -10.292 1.00 93.62 92 PRO A CA 1
ATOM 736 C C . PRO A 1 92 ? 8.062 -4.402 -11.031 1.00 93.62 92 PRO A C 1
ATOM 738 O O . PRO A 1 92 ? 8.935 -4.635 -11.855 1.00 93.62 92 PRO A O 1
ATOM 741 N N . PHE A 1 93 ? 7.054 -5.256 -10.834 1.00 96.31 93 PHE A N 1
ATOM 742 C CA . PHE A 1 93 ? 6.958 -6.517 -11.574 1.00 96.31 93 PHE A CA 1
ATOM 743 C C . PHE A 1 93 ? 6.820 -6.302 -13.091 1.00 96.31 93 PHE A C 1
ATOM 745 O O . PHE A 1 93 ? 7.606 -6.848 -13.864 1.00 96.31 93 PHE A O 1
ATOM 752 N N . ILE A 1 94 ? 5.876 -5.454 -13.515 1.00 95.50 94 ILE A N 1
ATOM 753 C CA . ILE A 1 94 ? 5.691 -5.078 -14.924 1.00 95.50 94 ILE A CA 1
ATOM 754 C C . ILE A 1 94 ? 6.954 -4.390 -15.450 1.00 95.50 94 ILE A C 1
ATOM 756 O O . ILE A 1 94 ? 7.414 -4.702 -16.543 1.00 95.50 94 ILE A O 1
ATOM 760 N N . THR A 1 95 ? 7.557 -3.503 -14.656 1.00 92.31 95 THR A N 1
ATOM 761 C CA . THR A 1 95 ? 8.790 -2.798 -15.042 1.00 92.31 95 THR A CA 1
ATOM 762 C C . THR A 1 95 ? 9.945 -3.775 -15.276 1.00 92.31 95 THR A C 1
ATOM 764 O O . THR A 1 95 ? 10.700 -3.621 -16.235 1.00 92.31 95 THR A O 1
ATOM 767 N N . GLY A 1 96 ? 10.065 -4.815 -14.448 1.00 93.88 96 GLY A N 1
ATOM 768 C CA . GLY A 1 96 ? 11.046 -5.880 -14.634 1.00 93.88 96 GLY A CA 1
ATOM 769 C C . GLY A 1 96 ? 10.774 -6.722 -15.880 1.00 93.88 96 GLY A C 1
ATOM 770 O O . GLY A 1 96 ? 11.707 -7.009 -16.625 1.00 93.88 96 GLY A O 1
ATOM 771 N N . ALA A 1 97 ? 9.510 -7.058 -16.151 1.00 95.38 97 ALA A N 1
ATOM 772 C CA . ALA A 1 97 ? 9.120 -7.785 -17.359 1.00 95.38 97 ALA A CA 1
ATOM 773 C C . ALA A 1 97 ? 9.432 -6.992 -18.641 1.00 95.38 97 ALA A C 1
ATOM 775 O O . ALA A 1 97 ? 10.002 -7.549 -19.577 1.00 95.38 97 ALA A O 1
ATOM 776 N N . LEU A 1 98 ? 9.130 -5.689 -18.659 1.00 94.56 98 LEU A N 1
ATOM 777 C CA . LEU A 1 98 ? 9.492 -4.795 -19.764 1.00 94.56 98 LEU A CA 1
ATOM 778 C C . LEU A 1 98 ? 11.014 -4.706 -19.930 1.00 94.56 98 LEU A C 1
ATOM 780 O O . LEU A 1 98 ? 11.521 -4.901 -21.025 1.00 94.56 98 LEU A O 1
ATOM 784 N N . SER A 1 99 ? 11.754 -4.540 -18.828 1.00 93.00 99 SER A N 1
ATOM 785 C CA . SER A 1 99 ? 13.224 -4.493 -18.863 1.00 93.00 99 SER A CA 1
ATOM 786 C C . SER A 1 99 ? 13.839 -5.783 -19.419 1.00 93.00 99 SER A C 1
ATOM 788 O O . SER A 1 99 ? 14.869 -5.741 -20.085 1.00 93.00 99 SER A O 1
ATOM 790 N N . PHE A 1 100 ? 13.220 -6.938 -19.153 1.00 95.62 100 PHE A N 1
ATOM 791 C CA . PHE A 1 100 ? 13.650 -8.216 -19.720 1.00 95.62 100 PHE A CA 1
ATOM 792 C C . PHE A 1 100 ? 13.408 -8.271 -21.230 1.00 95.62 100 PHE A C 1
ATOM 794 O O . PHE A 1 100 ? 14.297 -8.685 -21.970 1.00 95.62 100 PHE A O 1
ATOM 801 N N . ALA A 1 101 ? 12.227 -7.829 -21.676 1.00 95.62 101 ALA A N 1
ATOM 802 C CA . ALA A 1 101 ? 11.875 -7.761 -2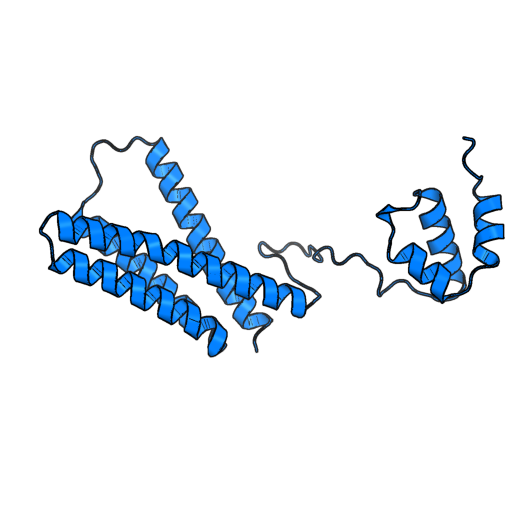3.092 1.00 95.62 101 ALA A CA 1
ATOM 803 C C . ALA A 1 101 ? 12.797 -6.808 -23.873 1.00 95.62 101 ALA A C 1
ATOM 805 O O . ALA A 1 101 ? 13.191 -7.125 -24.992 1.00 95.62 101 ALA A O 1
ATOM 806 N N . ASP A 1 102 ? 13.215 -5.708 -23.244 1.00 93.62 102 ASP A N 1
ATOM 807 C CA . ASP A 1 102 ? 14.150 -4.727 -23.805 1.00 93.62 102 ASP A CA 1
ATOM 808 C C . ASP A 1 102 ? 15.620 -5.202 -23.792 1.00 93.62 102 ASP A C 1
ATOM 810 O O . ASP A 1 102 ? 16.514 -4.483 -24.235 1.00 93.62 102 ASP A O 1
ATOM 814 N N . GLY A 1 103 ? 15.904 -6.412 -23.290 1.00 94.88 103 GLY A N 1
ATOM 815 C CA . GLY A 1 103 ? 17.249 -6.996 -23.290 1.00 94.88 103 GLY A CA 1
ATOM 816 C C . GLY A 1 103 ? 18.132 -6.599 -22.102 1.00 94.88 103 GLY A C 1
ATOM 817 O O . GLY A 1 103 ? 19.346 -6.793 -22.155 1.00 94.88 103 GLY A O 1
ATOM 818 N N . TYR A 1 104 ? 17.551 -6.092 -21.008 1.00 94.25 104 TYR A N 1
ATOM 819 C CA . TYR A 1 104 ? 18.254 -5.738 -19.768 1.00 94.25 104 TYR A CA 1
ATOM 820 C C . TYR A 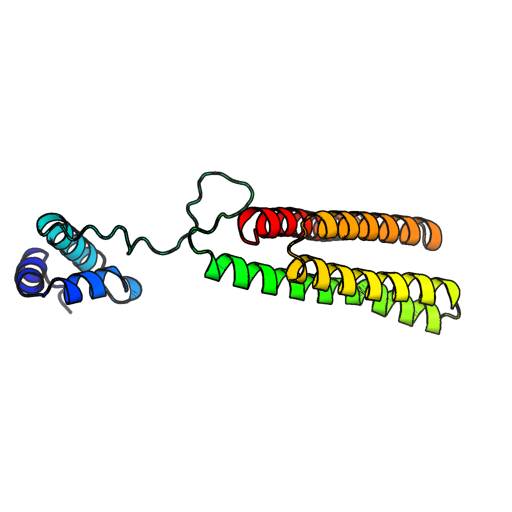1 104 ? 17.956 -6.739 -18.631 1.00 94.25 104 TYR A C 1
ATOM 822 O O . TYR A 1 104 ? 17.217 -6.427 -17.688 1.00 94.25 104 TYR A O 1
ATOM 830 N N . PRO A 1 105 ? 18.548 -7.950 -18.650 1.00 94.12 105 PRO A N 1
ATOM 831 C CA . PRO A 1 105 ? 18.220 -9.008 -17.692 1.00 94.12 105 PRO A CA 1
ATOM 832 C C . PRO A 1 105 ? 18.617 -8.667 -16.248 1.00 94.12 105 PRO A C 1
ATOM 834 O O . PRO A 1 105 ? 17.950 -9.093 -15.307 1.00 94.12 105 PRO A O 1
ATOM 837 N N . SER A 1 106 ? 19.672 -7.870 -16.048 1.00 94.38 106 SER A N 1
ATOM 838 C CA . SER A 1 106 ? 20.088 -7.413 -14.716 1.00 94.38 106 SER A CA 1
ATOM 839 C C . SER A 1 106 ? 19.038 -6.503 -14.074 1.00 94.38 106 SER A C 1
ATOM 841 O O . SER A 1 106 ? 18.686 -6.695 -12.911 1.00 94.38 106 SER A O 1
ATOM 843 N N . LEU A 1 107 ? 18.478 -5.558 -14.836 1.00 92.12 107 LEU A N 1
ATOM 844 C CA . LEU A 1 107 ? 17.399 -4.680 -14.375 1.00 92.12 107 LEU A CA 1
ATOM 845 C C . LEU A 1 107 ? 16.107 -5.458 -14.132 1.00 92.12 107 LEU A C 1
ATOM 847 O O . LEU A 1 107 ? 15.436 -5.228 -13.125 1.00 92.12 107 LEU A O 1
ATOM 851 N N . ALA A 1 108 ? 15.796 -6.422 -15.000 1.00 94.31 108 ALA A N 1
ATOM 852 C CA . ALA A 1 108 ? 14.659 -7.312 -14.811 1.00 94.31 108 ALA A CA 1
ATOM 853 C C . ALA A 1 108 ? 14.734 -8.072 -13.480 1.00 94.31 108 ALA A C 1
ATOM 855 O O . ALA A 1 108 ? 13.756 -8.110 -12.732 1.00 94.31 108 ALA A O 1
ATOM 856 N N . LEU A 1 109 ? 15.909 -8.621 -13.151 1.00 96.00 109 LEU A N 1
ATOM 857 C CA . LEU A 1 109 ? 16.150 -9.307 -11.882 1.00 96.00 109 LEU A CA 1
ATOM 858 C C . LEU A 1 109 ? 16.008 -8.369 -10.681 1.00 96.00 109 LEU A C 1
ATOM 860 O O . LEU A 1 109 ? 15.400 -8.754 -9.683 1.00 96.00 109 LEU A O 1
ATOM 864 N N . VAL A 1 110 ? 16.519 -7.137 -10.771 1.00 94.75 110 VAL A N 1
ATOM 865 C CA . VAL A 1 110 ? 16.396 -6.146 -9.690 1.00 94.75 110 VAL A CA 1
ATOM 866 C C . VAL A 1 110 ? 14.930 -5.792 -9.443 1.00 94.75 110 VAL A C 1
ATOM 868 O O . VAL A 1 110 ? 14.452 -5.921 -8.317 1.00 94.75 110 VAL A O 1
ATOM 871 N N . TYR A 1 111 ? 14.190 -5.391 -10.477 1.00 94.19 111 TYR A N 1
ATOM 872 C CA . TYR A 1 111 ? 12.789 -4.992 -10.328 1.00 94.19 111 TYR A CA 1
ATOM 873 C C . TYR A 1 111 ? 11.873 -6.166 -9.961 1.00 94.19 111 TYR A C 1
ATOM 875 O O . TYR A 1 111 ? 11.022 -6.029 -9.079 1.00 94.19 111 TYR A O 1
ATOM 883 N N . GLY A 1 112 ? 12.085 -7.341 -10.559 1.00 95.31 112 GLY A N 1
ATOM 884 C CA . GLY A 1 112 ? 11.374 -8.566 -10.192 1.00 95.31 112 GLY A CA 1
ATOM 885 C C . GLY A 1 112 ? 11.649 -8.977 -8.744 1.00 95.31 112 GLY A C 1
ATOM 886 O O . GLY A 1 112 ? 10.719 -9.286 -7.998 1.00 95.31 112 GLY A O 1
ATOM 887 N N . GLY A 1 113 ? 12.909 -8.893 -8.309 1.00 95.94 113 GLY A N 1
ATOM 888 C CA . GLY A 1 113 ? 13.311 -9.131 -6.925 1.00 95.94 113 GLY A CA 1
ATOM 889 C C . GLY A 1 113 ? 12.631 -8.170 -5.952 1.00 95.94 113 GLY A C 1
ATOM 890 O O . GLY A 1 113 ? 12.055 -8.618 -4.962 1.00 95.94 113 GLY A O 1
ATOM 891 N N . ILE A 1 114 ? 12.617 -6.865 -6.256 1.00 95.44 114 ILE A N 1
ATOM 892 C CA . ILE A 1 114 ? 11.912 -5.851 -5.455 1.00 95.44 114 ILE A CA 1
ATOM 893 C C . ILE A 1 114 ? 10.421 -6.184 -5.347 1.00 95.44 114 ILE A C 1
ATOM 895 O O . ILE A 1 114 ? 9.871 -6.109 -4.250 1.00 95.44 114 ILE A O 1
ATOM 899 N N . ALA A 1 115 ? 9.767 -6.578 -6.443 1.00 95.56 115 ALA A N 1
ATOM 900 C CA . ALA A 1 115 ? 8.346 -6.920 -6.439 1.00 95.56 115 ALA A CA 1
ATOM 901 C C . ALA A 1 115 ? 8.034 -8.105 -5.509 1.00 95.56 115 ALA A C 1
ATOM 903 O O . ALA A 1 115 ? 7.147 -8.018 -4.654 1.00 95.56 115 ALA A O 1
ATOM 904 N N . VAL A 1 116 ? 8.801 -9.194 -5.630 1.00 96.25 116 VAL A N 1
ATOM 905 C CA . VAL A 1 116 ? 8.651 -10.387 -4.781 1.00 96.25 116 VAL A CA 1
ATOM 906 C C . VAL A 1 116 ? 8.921 -10.043 -3.319 1.00 96.25 116 VAL A C 1
ATOM 908 O O . VAL A 1 116 ? 8.143 -10.410 -2.437 1.00 96.25 116 VAL A O 1
ATOM 911 N N . LEU A 1 117 ? 9.994 -9.296 -3.054 1.00 96.44 117 LEU A N 1
ATOM 912 C CA . LEU A 1 117 ? 10.377 -8.896 -1.706 1.00 96.44 117 LEU A CA 1
ATOM 913 C C . LEU A 1 117 ? 9.313 -7.986 -1.075 1.00 96.44 117 LEU A C 1
ATOM 915 O O . LEU A 1 117 ? 8.937 -8.187 0.076 1.00 96.44 117 LEU A O 1
ATOM 919 N N . TRP A 1 118 ? 8.768 -7.032 -1.833 1.00 96.56 118 TRP A N 1
ATOM 920 C CA . TRP A 1 118 ? 7.691 -6.151 -1.384 1.00 96.56 118 TRP A CA 1
ATOM 921 C C . TRP A 1 118 ? 6.444 -6.940 -0.985 1.00 96.56 118 TRP A C 1
ATOM 923 O O . TRP A 1 118 ? 5.897 -6.729 0.102 1.00 96.56 118 TRP A O 1
ATOM 933 N N . ALA A 1 119 ? 6.013 -7.878 -1.834 1.00 94.75 119 ALA A N 1
ATOM 934 C CA . ALA A 1 119 ? 4.867 -8.737 -1.561 1.00 94.75 119 ALA A CA 1
ATOM 935 C C . ALA A 1 119 ? 5.109 -9.636 -0.335 1.00 94.75 119 ALA A C 1
ATOM 937 O O . ALA A 1 119 ? 4.250 -9.729 0.546 1.00 94.75 119 ALA A O 1
ATOM 938 N N . ALA A 1 120 ? 6.295 -10.239 -0.221 1.00 94.94 120 ALA A N 1
ATOM 939 C CA . ALA A 1 120 ? 6.667 -11.050 0.935 1.00 94.94 120 ALA A CA 1
ATOM 940 C C . ALA A 1 120 ? 6.631 -10.229 2.233 1.00 94.94 120 ALA A C 1
ATOM 942 O O . ALA A 1 120 ? 6.060 -10.656 3.236 1.00 94.94 120 ALA A O 1
ATOM 943 N N . VAL A 1 121 ? 7.175 -9.012 2.214 1.00 94.00 121 VAL A N 1
ATOM 944 C CA . VAL A 1 121 ? 7.193 -8.124 3.382 1.00 94.00 121 VAL A CA 1
ATOM 945 C C . VAL A 1 121 ? 5.779 -7.667 3.742 1.00 94.00 121 VAL A C 1
ATOM 947 O O . VAL A 1 121 ? 5.432 -7.675 4.922 1.00 94.00 121 VAL A O 1
ATOM 950 N N . ALA A 1 122 ? 4.933 -7.349 2.755 1.00 92.44 122 ALA A N 1
ATOM 951 C CA . ALA A 1 122 ? 3.523 -7.021 2.983 1.00 92.44 122 ALA A CA 1
ATOM 952 C C . ALA A 1 122 ? 2.770 -8.183 3.653 1.00 92.44 122 ALA A C 1
ATOM 954 O O . ALA A 1 122 ? 1.995 -7.972 4.587 1.00 92.44 122 ALA A O 1
ATOM 955 N N . PHE A 1 123 ? 3.035 -9.417 3.215 1.00 92.69 123 PHE A N 1
ATOM 956 C CA . PHE A 1 123 ? 2.477 -10.625 3.817 1.00 92.69 123 PHE A CA 1
ATOM 957 C C . PHE A 1 123 ? 2.956 -10.823 5.265 1.00 92.69 123 PHE A C 1
ATOM 959 O O . PHE A 1 123 ? 2.144 -10.970 6.185 1.00 92.69 123 PHE A O 1
ATOM 966 N N . PHE A 1 124 ? 4.269 -10.758 5.498 1.00 92.00 124 PHE A N 1
ATOM 967 C CA . PHE A 1 124 ? 4.846 -10.969 6.826 1.00 92.00 124 PHE A CA 1
ATOM 968 C C . PHE A 1 124 ? 4.532 -9.848 7.820 1.00 92.00 124 PHE A C 1
ATOM 970 O O . PHE A 1 124 ? 4.445 -10.126 9.018 1.00 92.00 124 PHE A O 1
ATOM 977 N N . ALA A 1 125 ? 4.327 -8.609 7.360 1.00 89.38 125 ALA A N 1
ATOM 978 C CA . ALA A 1 125 ? 3.947 -7.486 8.215 1.00 89.38 125 ALA A CA 1
ATOM 979 C C . ALA A 1 125 ? 2.652 -7.777 8.988 1.00 89.38 125 ALA A C 1
ATOM 981 O O . ALA A 1 125 ? 2.585 -7.537 10.196 1.00 89.38 125 ALA A O 1
ATOM 982 N N . VAL A 1 126 ? 1.660 -8.368 8.316 1.00 88.12 126 VAL A N 1
ATOM 983 C CA . VAL A 1 126 ? 0.382 -8.746 8.932 1.00 88.12 126 VAL A CA 1
ATOM 984 C C . VAL A 1 126 ? 0.505 -10.053 9.706 1.00 88.12 126 VAL A C 1
ATOM 986 O O . VAL A 1 126 ? 0.060 -10.125 10.850 1.00 88.12 126 VAL A O 1
ATOM 989 N N . GLN A 1 127 ? 1.141 -11.075 9.124 1.00 87.81 127 GLN A N 1
ATOM 990 C CA . GLN A 1 127 ? 1.206 -12.404 9.738 1.00 87.81 127 GLN A CA 1
ATOM 991 C C . GLN A 1 127 ? 2.010 -12.410 11.044 1.00 87.81 127 GLN A C 1
ATOM 993 O O . GLN A 1 127 ? 1.590 -13.013 12.028 1.00 87.81 127 GLN A O 1
ATOM 998 N N . ARG A 1 128 ? 3.161 -11.726 11.073 1.00 86.38 128 ARG A N 1
ATOM 999 C CA . ARG A 1 128 ? 4.029 -11.670 12.259 1.00 86.38 128 ARG A CA 1
ATOM 1000 C C . ARG A 1 128 ? 3.674 -10.532 13.212 1.00 86.38 128 ARG A C 1
ATOM 1002 O O . ARG A 1 128 ? 4.352 -10.392 14.225 1.00 86.38 128 ARG A O 1
ATOM 1009 N N . LYS A 1 129 ? 2.667 -9.706 12.889 1.00 84.56 129 LYS A N 1
ATOM 1010 C CA . LYS A 1 129 ? 2.268 -8.519 13.671 1.00 84.56 129 LYS A CA 1
ATOM 1011 C C . LYS A 1 129 ? 3.435 -7.546 13.939 1.00 84.56 129 LYS A C 1
ATOM 1013 O O . LYS A 1 129 ? 3.440 -6.792 14.912 1.00 84.56 129 LYS A O 1
ATOM 1018 N N . LYS A 1 130 ? 4.469 -7.561 13.088 1.00 84.88 130 LYS A N 1
ATOM 1019 C CA . LYS A 1 130 ? 5.694 -6.770 13.279 1.00 84.88 130 LYS A CA 1
ATOM 1020 C C . LYS A 1 130 ? 5.618 -5.484 12.473 1.00 84.88 130 LYS A C 1
ATOM 1022 O O . LYS A 1 130 ? 5.941 -5.466 11.290 1.00 84.88 130 LYS A O 1
ATOM 1027 N N . HIS A 1 131 ? 5.298 -4.382 13.147 1.00 84.38 131 HIS A N 1
ATOM 1028 C CA . HIS A 1 131 ? 5.294 -3.040 12.550 1.00 84.38 131 HIS A CA 1
ATOM 1029 C C . HIS A 1 131 ? 6.658 -2.630 11.950 1.00 84.38 131 HIS A C 1
ATOM 1031 O O . HIS A 1 131 ? 6.702 -1.802 11.044 1.00 84.38 131 HIS A O 1
ATOM 1037 N N . GLN A 1 132 ? 7.768 -3.224 12.414 1.00 87.81 132 GLN A N 1
ATOM 1038 C CA . GLN A 1 132 ? 9.107 -3.024 11.840 1.00 87.81 132 GLN A CA 1
ATOM 1039 C C . GLN A 1 132 ? 9.186 -3.430 10.358 1.00 87.81 132 GLN A C 1
ATOM 1041 O O . GLN A 1 132 ? 9.946 -2.829 9.609 1.00 87.81 132 GLN A O 1
ATOM 1046 N N . MET A 1 133 ? 8.362 -4.381 9.903 1.00 89.88 133 MET A N 1
ATOM 1047 C CA . MET A 1 133 ? 8.327 -4.793 8.493 1.00 89.88 133 MET A CA 1
ATOM 1048 C C . MET A 1 133 ? 7.852 -3.662 7.571 1.00 89.88 133 MET A C 1
ATOM 1050 O O . MET A 1 133 ? 8.280 -3.581 6.426 1.00 89.88 133 MET A O 1
ATOM 1054 N N . VAL A 1 134 ? 7.039 -2.732 8.082 1.00 90.38 134 VAL A N 1
ATOM 1055 C CA . VAL A 1 134 ? 6.596 -1.561 7.311 1.00 90.38 134 VAL A CA 1
ATOM 1056 C C . VAL A 1 134 ? 7.750 -0.583 7.066 1.00 90.38 134 VAL A C 1
ATOM 1058 O O . VAL A 1 134 ? 7.813 0.043 6.013 1.00 90.38 134 VAL A O 1
ATOM 1061 N N . LEU A 1 135 ? 8.717 -0.488 7.991 1.00 91.12 135 LEU A N 1
ATOM 1062 C CA . LEU A 1 135 ? 9.937 0.298 7.764 1.00 91.12 135 LEU A CA 1
ATOM 1063 C C . LEU A 1 135 ? 10.744 -0.275 6.595 1.00 91.12 135 LEU A C 1
ATOM 1065 O O . LEU A 1 135 ? 11.284 0.473 5.789 1.00 91.12 135 LEU A O 1
ATOM 1069 N N . PHE A 1 136 ? 10.792 -1.599 6.476 1.00 93.31 136 PHE A N 1
ATOM 1070 C CA . PHE A 1 136 ? 11.482 -2.241 5.369 1.00 93.31 136 PHE A CA 1
ATOM 1071 C C . PHE A 1 136 ? 10.788 -1.966 4.023 1.00 93.31 136 PHE A C 1
ATOM 1073 O O . PHE A 1 136 ? 11.472 -1.708 3.040 1.00 93.31 136 PHE A O 1
ATOM 1080 N N . GLN A 1 137 ? 9.451 -1.890 3.981 1.00 92.94 137 GLN A N 1
ATOM 1081 C CA . GLN A 1 137 ? 8.731 -1.418 2.784 1.00 92.94 137 GLN A CA 1
ATOM 1082 C C . GLN A 1 137 ? 9.080 0.033 2.428 1.00 92.94 137 GLN A C 1
ATOM 1084 O O . GLN A 1 137 ? 9.277 0.345 1.259 1.00 92.94 137 GLN A O 1
ATOM 1089 N N . PHE A 1 138 ? 9.225 0.912 3.424 1.00 93.38 138 PHE A N 1
ATOM 1090 C CA . PHE A 1 138 ? 9.715 2.276 3.201 1.00 93.38 138 PHE A CA 1
ATOM 1091 C C . PHE A 1 138 ? 11.108 2.296 2.567 1.00 93.38 138 PHE A C 1
ATOM 1093 O O . PHE A 1 138 ? 11.333 3.022 1.601 1.00 93.38 138 PHE A O 1
ATOM 1100 N N . LEU A 1 139 ? 12.031 1.481 3.082 1.00 94.50 139 LEU A N 1
ATOM 1101 C CA . LEU A 1 139 ? 13.380 1.372 2.527 1.00 94.50 139 LEU A CA 1
ATOM 1102 C C . LEU A 1 139 ? 13.359 0.835 1.093 1.00 94.50 139 LEU A C 1
ATOM 1104 O O . LEU A 1 139 ? 14.081 1.357 0.250 1.00 94.50 139 LEU A O 1
ATOM 1108 N N . LEU A 1 140 ? 12.498 -0.141 0.790 1.00 94.00 140 LEU A N 1
ATOM 1109 C CA . LEU A 1 140 ? 12.324 -0.641 -0.576 1.00 94.00 140 LEU A CA 1
ATOM 1110 C C . LEU A 1 140 ? 11.756 0.411 -1.520 1.00 94.00 140 LEU A C 1
ATOM 1112 O O . LEU A 1 140 ? 12.173 0.468 -2.672 1.00 94.00 140 LEU A O 1
ATOM 1116 N N . LEU A 1 141 ? 10.837 1.254 -1.045 1.00 93.81 141 LEU A N 1
ATOM 1117 C CA . LEU A 1 141 ? 10.285 2.342 -1.847 1.00 93.81 141 LEU A CA 1
ATOM 1118 C C . LEU A 1 141 ? 11.388 3.341 -2.210 1.00 93.81 141 LEU A C 1
ATOM 1120 O O . LEU A 1 141 ? 11.537 3.691 -3.376 1.00 93.81 141 LEU A O 1
ATOM 1124 N N . ILE A 1 142 ? 12.195 3.749 -1.224 1.00 93.75 142 ILE A N 1
ATOM 1125 C CA . ILE A 1 142 ? 13.344 4.639 -1.439 1.00 93.75 142 ILE A CA 1
ATOM 1126 C C . ILE A 1 142 ? 14.345 3.985 -2.393 1.00 93.75 142 ILE A C 1
ATOM 1128 O O . ILE A 1 142 ? 14.773 4.623 -3.350 1.00 93.75 142 ILE A O 1
ATOM 1132 N N . PHE A 1 143 ? 14.678 2.712 -2.173 1.00 93.44 143 PHE A N 1
ATOM 1133 C CA . PHE A 1 143 ? 15.576 1.964 -3.047 1.00 93.44 143 PHE A CA 1
ATOM 1134 C C . PHE A 1 143 ? 15.057 1.944 -4.490 1.00 93.44 143 PHE A C 1
ATOM 1136 O O . PHE A 1 143 ? 15.799 2.293 -5.399 1.00 93.44 143 PHE A O 1
ATOM 1143 N N . MET A 1 144 ? 13.768 1.656 -4.702 1.00 92.25 144 MET A N 1
ATOM 1144 C CA . MET A 1 144 ? 13.142 1.660 -6.027 1.00 92.25 144 MET A CA 1
ATOM 1145 C C . MET A 1 144 ? 13.231 3.032 -6.711 1.00 92.25 144 MET A C 1
ATOM 1147 O O . MET A 1 144 ? 13.534 3.098 -7.903 1.00 92.25 144 MET A O 1
ATOM 1151 N N . LEU A 1 145 ? 13.001 4.123 -5.970 1.00 91.31 145 LEU A N 1
ATOM 1152 C CA . LEU A 1 145 ? 13.124 5.490 -6.489 1.00 91.31 145 LEU A CA 1
ATOM 1153 C C . LEU A 1 145 ? 14.568 5.826 -6.872 1.00 91.31 145 LEU A C 1
ATOM 1155 O O . LEU A 1 145 ? 14.800 6.367 -7.951 1.00 91.31 145 LEU A O 1
ATOM 1159 N N . VAL A 1 146 ? 15.536 5.472 -6.023 1.00 91.44 146 VAL A N 1
ATOM 1160 C CA . VAL A 1 146 ? 16.965 5.689 -6.289 1.00 91.44 146 VAL A CA 1
ATOM 1161 C C . VAL A 1 146 ? 17.411 4.883 -7.505 1.00 91.44 146 VAL A C 1
ATOM 1163 O O . VAL A 1 146 ? 18.049 5.440 -8.394 1.00 91.44 146 VAL A O 1
ATOM 1166 N N . THR A 1 147 ? 17.041 3.602 -7.596 1.00 89.00 147 THR A N 1
ATOM 1167 C CA . THR A 1 147 ? 17.353 2.770 -8.764 1.00 89.00 147 THR A CA 1
ATOM 1168 C C . THR A 1 147 ? 16.749 3.369 -10.028 1.00 89.00 147 THR A C 1
ATOM 1170 O O . THR A 1 147 ? 17.467 3.552 -11.003 1.00 89.00 147 THR A O 1
ATOM 1173 N N . ARG A 1 148 ? 15.466 3.760 -10.004 1.00 87.31 148 ARG A N 1
ATOM 1174 C CA . ARG A 1 148 ? 14.798 4.397 -11.150 1.00 87.31 148 ARG A CA 1
ATOM 1175 C C . ARG A 1 148 ? 15.498 5.686 -11.584 1.00 87.31 148 ARG A C 1
ATOM 1177 O O . ARG A 1 148 ? 15.651 5.920 -12.784 1.00 87.31 148 ARG A O 1
ATOM 1184 N N . TYR A 1 149 ? 15.914 6.507 -10.623 1.00 87.94 149 TYR A N 1
ATOM 1185 C CA . TYR A 1 149 ? 16.647 7.740 -10.886 1.00 87.94 149 TYR A CA 1
ATOM 1186 C C . TYR A 1 149 ? 18.016 7.464 -11.524 1.00 87.94 149 TYR A C 1
ATOM 1188 O O . TYR A 1 149 ? 18.362 8.094 -12.517 1.00 87.94 149 TYR A O 1
ATOM 1196 N N . MET A 1 150 ? 18.761 6.478 -11.017 1.00 89.12 150 MET A N 1
ATOM 1197 C CA . MET A 1 150 ? 20.074 6.097 -11.553 1.00 89.12 150 MET A CA 1
ATOM 1198 C C . MET A 1 150 ? 19.996 5.485 -12.959 1.00 89.12 150 MET A C 1
ATOM 1200 O O . MET A 1 150 ? 20.887 5.714 -13.768 1.00 89.12 150 MET A O 1
ATOM 1204 N N . THR A 1 151 ? 18.953 4.707 -13.264 1.00 86.44 151 THR A N 1
ATOM 1205 C CA . THR A 1 151 ? 18.844 3.994 -14.550 1.00 86.44 151 THR A CA 1
ATOM 1206 C C . THR A 1 151 ? 18.274 4.850 -15.670 1.00 86.44 151 THR A C 1
ATOM 1208 O O . THR A 1 151 ? 18.673 4.707 -16.818 1.00 86.44 151 THR A O 1
ATOM 1211 N N . THR A 1 152 ? 17.300 5.700 -15.350 1.00 82.62 152 THR A N 1
ATOM 1212 C CA . THR A 1 152 ? 16.488 6.414 -16.352 1.00 82.62 152 THR A CA 1
ATOM 1213 C C . THR A 1 152 ? 16.682 7.924 -16.303 1.00 82.62 152 THR A C 1
ATOM 1215 O O . THR A 1 152 ? 16.271 8.616 -17.231 1.00 82.62 152 THR A O 1
ATOM 1218 N N . GLY A 1 153 ? 17.299 8.442 -15.237 1.00 79.94 153 GLY A N 1
ATOM 1219 C CA . GLY A 1 153 ? 17.430 9.873 -15.002 1.00 79.94 153 GLY A CA 1
ATOM 1220 C C . GLY A 1 153 ? 16.086 10.580 -14.820 1.00 79.94 153 GLY A C 1
ATOM 1221 O O . GLY A 1 153 ? 15.027 9.961 -14.667 1.00 79.94 153 GLY A O 1
ATOM 1222 N N . PHE A 1 154 ? 16.139 11.911 -14.841 1.00 71.56 154 PHE A N 1
ATOM 1223 C CA . PHE A 1 154 ? 14.952 12.738 -15.020 1.00 71.56 154 PHE A CA 1
ATOM 1224 C C . PHE A 1 154 ? 14.599 12.765 -16.508 1.00 71.56 154 PHE A C 1
ATOM 1226 O O . PHE A 1 154 ? 15.441 13.190 -17.303 1.00 71.56 154 PHE A O 1
ATOM 1233 N N . PRO A 1 155 ? 13.394 12.333 -16.920 1.00 69.88 155 PRO A N 1
ATOM 1234 C CA . PRO A 1 155 ? 13.054 12.395 -18.326 1.00 69.88 155 PRO A CA 1
ATOM 1235 C C . PRO A 1 155 ? 12.949 13.882 -18.725 1.00 69.88 155 PRO A C 1
ATOM 1237 O O . PRO A 1 155 ? 12.245 14.648 -18.063 1.00 69.88 155 PRO A O 1
ATOM 1240 N N . PRO A 1 156 ? 13.662 14.327 -19.773 1.00 64.62 156 PRO A N 1
ATOM 1241 C CA . PRO A 1 156 ? 13.796 15.752 -20.093 1.00 64.62 156 PRO A CA 1
ATOM 1242 C C . PRO A 1 156 ? 12.504 16.386 -20.635 1.00 64.62 156 PRO A C 1
ATOM 1244 O O . PRO A 1 156 ? 12.410 17.606 -20.715 1.00 64.62 156 PRO A O 1
ATOM 1247 N N . ALA A 1 157 ? 11.509 15.571 -20.995 1.00 73.12 157 ALA A N 1
ATOM 1248 C CA . ALA A 1 157 ? 10.251 15.996 -21.612 1.00 73.12 157 ALA A CA 1
ATOM 1249 C C . ALA A 1 157 ? 9.037 15.961 -20.660 1.00 73.12 157 ALA A C 1
ATOM 1251 O O . ALA A 1 157 ? 7.900 16.066 -21.112 1.00 73.12 157 ALA A O 1
ATOM 1252 N N . VAL A 1 158 ? 9.258 15.776 -19.356 1.00 74.94 158 VAL A N 1
ATOM 1253 C CA . VAL A 1 158 ? 8.175 15.657 -18.366 1.00 74.94 158 VAL A CA 1
ATOM 1254 C C . VAL A 1 158 ? 7.594 17.035 -18.076 1.00 74.94 158 VAL A C 1
ATOM 1256 O O . VAL A 1 158 ? 8.314 17.934 -17.635 1.00 74.94 158 VAL A O 1
ATOM 1259 N N . GLN A 1 159 ? 6.294 17.209 -18.305 1.00 85.12 159 GLN A N 1
ATOM 1260 C CA . GLN A 1 159 ? 5.623 18.468 -17.998 1.00 85.12 159 GLN A CA 1
ATOM 1261 C C . GLN A 1 159 ? 5.508 18.642 -16.477 1.00 85.12 159 GLN A C 1
ATOM 1263 O O . GLN A 1 159 ? 5.486 17.674 -15.717 1.00 85.12 159 GLN A O 1
ATOM 1268 N N . THR A 1 160 ? 5.378 19.880 -15.992 1.00 86.06 160 THR A N 1
ATOM 1269 C CA . THR A 1 160 ? 5.177 20.161 -14.555 1.00 86.06 160 THR A CA 1
ATOM 1270 C C . THR A 1 160 ? 3.977 19.398 -13.972 1.00 86.06 160 THR A C 1
ATOM 1272 O O . THR A 1 160 ? 3.983 19.024 -12.801 1.00 86.06 160 THR A O 1
ATOM 1275 N N . VAL A 1 161 ? 2.965 19.121 -14.800 1.00 86.88 161 VAL A N 1
ATOM 1276 C CA . VAL A 1 161 ? 1.770 18.353 -14.426 1.00 86.88 161 VAL A CA 1
ATOM 1277 C C . VAL A 1 161 ? 2.109 16.901 -14.077 1.00 86.88 161 VAL A C 1
ATOM 1279 O O . VAL A 1 161 ? 1.616 16.382 -13.078 1.00 86.88 161 VAL A O 1
ATOM 1282 N N . ASP A 1 162 ? 2.995 16.258 -14.832 1.00 86.50 162 ASP A N 1
ATOM 1283 C CA . ASP A 1 162 ? 3.397 14.873 -14.573 1.00 86.50 162 ASP A CA 1
ATOM 1284 C C . ASP A 1 162 ? 4.124 14.759 -13.225 1.00 86.50 162 ASP A C 1
ATOM 1286 O O . ASP A 1 162 ? 3.867 13.838 -12.449 1.00 86.50 162 ASP A O 1
ATOM 1290 N N . TRP A 1 163 ? 4.978 15.737 -12.894 1.00 86.00 163 TRP A N 1
ATOM 1291 C CA . TRP A 1 163 ? 5.647 15.818 -11.590 1.00 86.00 163 TRP A CA 1
ATOM 1292 C C . TRP A 1 163 ? 4.663 15.907 -10.428 1.00 86.00 163 TRP A C 1
ATOM 1294 O O . TRP A 1 163 ? 4.860 15.251 -9.403 1.00 86.00 163 TRP A O 1
ATOM 1304 N N . LEU A 1 164 ? 3.589 16.681 -10.597 1.00 91.19 164 LEU A N 1
ATOM 1305 C CA . LEU A 1 164 ? 2.529 16.784 -9.601 1.00 91.19 164 LEU A CA 1
ATOM 1306 C C . LEU A 1 164 ? 1.830 15.432 -9.404 1.00 91.19 164 LEU A C 1
ATOM 1308 O O . LEU A 1 164 ? 1.641 15.005 -8.266 1.00 91.19 164 LEU A O 1
ATOM 1312 N N . ILE A 1 165 ? 1.503 14.731 -10.494 1.00 90.38 165 ILE A N 1
ATOM 1313 C CA . ILE A 1 165 ? 0.867 13.406 -10.444 1.00 90.38 165 ILE A CA 1
ATOM 1314 C C . ILE A 1 165 ? 1.778 12.398 -9.732 1.00 90.38 165 ILE A C 1
ATOM 1316 O O . ILE A 1 165 ? 1.330 11.719 -8.803 1.00 90.38 165 ILE A O 1
ATOM 1320 N N . TYR A 1 166 ? 3.064 12.335 -10.094 1.00 87.75 166 TYR A N 1
ATOM 1321 C CA . TYR A 1 166 ? 4.034 11.474 -9.410 1.00 87.75 166 TYR A CA 1
ATOM 1322 C C . TYR A 1 166 ? 4.151 11.812 -7.923 1.00 87.75 166 TYR A C 1
ATOM 1324 O O . TYR A 1 166 ? 4.166 10.905 -7.090 1.00 87.75 166 TYR A O 1
ATOM 1332 N N . GLY A 1 167 ? 4.183 13.103 -7.582 1.00 91.56 167 GLY A N 1
ATOM 1333 C CA . GLY A 1 167 ? 4.208 13.578 -6.203 1.00 91.56 167 GLY A CA 1
ATOM 1334 C C . GLY A 1 167 ? 2.991 13.111 -5.406 1.00 91.56 167 GLY A C 1
ATOM 1335 O O . GLY A 1 167 ? 3.149 12.568 -4.315 1.00 91.56 167 GLY A O 1
ATOM 1336 N N . ILE A 1 168 ? 1.786 13.245 -5.965 1.00 94.44 168 ILE A N 1
ATOM 1337 C CA . ILE A 1 168 ? 0.538 12.811 -5.321 1.00 94.44 168 ILE A CA 1
ATOM 1338 C C . ILE A 1 168 ? 0.521 11.294 -5.121 1.00 94.44 168 ILE A C 1
ATOM 1340 O O . ILE A 1 168 ? 0.183 10.830 -4.029 1.00 94.44 168 ILE A O 1
ATOM 1344 N N . ILE A 1 169 ? 0.908 10.512 -6.134 1.00 91.81 169 ILE A N 1
ATOM 1345 C CA . ILE A 1 169 ? 0.958 9.044 -6.038 1.00 91.81 169 ILE A CA 1
ATOM 1346 C C . ILE A 1 169 ? 1.962 8.622 -4.962 1.00 91.81 169 ILE A C 1
ATOM 1348 O O . ILE A 1 169 ? 1.634 7.814 -4.090 1.00 91.81 169 ILE A O 1
ATOM 1352 N N . LEU A 1 170 ? 3.166 9.200 -4.981 1.00 92.56 170 LEU A N 1
ATOM 1353 C CA . LEU A 1 170 ? 4.203 8.909 -3.998 1.00 92.56 170 LEU A CA 1
ATOM 1354 C C . LEU A 1 170 ? 3.735 9.250 -2.580 1.00 92.56 170 LEU A C 1
ATOM 1356 O O . LEU A 1 170 ? 3.849 8.424 -1.674 1.00 92.56 170 LEU A O 1
ATOM 1360 N N . LEU A 1 171 ? 3.171 10.443 -2.392 1.00 94.94 171 LEU A N 1
ATOM 1361 C CA . LEU A 1 171 ? 2.696 10.914 -1.096 1.00 94.94 171 LEU A CA 1
ATOM 1362 C C . LEU A 1 171 ? 1.523 10.067 -0.589 1.00 94.94 171 LEU A C 1
ATOM 1364 O O . LEU A 1 171 ? 1.460 9.765 0.601 1.00 94.94 171 LEU A O 1
ATOM 1368 N N . SER A 1 172 ? 0.662 9.587 -1.489 1.00 93.94 172 SER A N 1
ATOM 1369 C CA . SER A 1 172 ? -0.418 8.646 -1.170 1.00 93.94 172 SER A CA 1
ATOM 1370 C C . SER A 1 172 ? 0.119 7.293 -0.695 1.00 93.94 172 SER A C 1
ATOM 1372 O O . SER A 1 172 ? -0.340 6.774 0.322 1.00 93.94 172 SER A O 1
ATOM 1374 N N . ILE A 1 173 ? 1.126 6.727 -1.373 1.00 93.50 173 ILE A N 1
ATOM 1375 C CA . ILE A 1 173 ? 1.761 5.463 -0.959 1.00 93.50 173 ILE A CA 1
ATOM 1376 C C . ILE A 1 173 ? 2.449 5.627 0.400 1.00 93.50 173 ILE A C 1
ATOM 1378 O O . ILE A 1 173 ? 2.289 4.782 1.283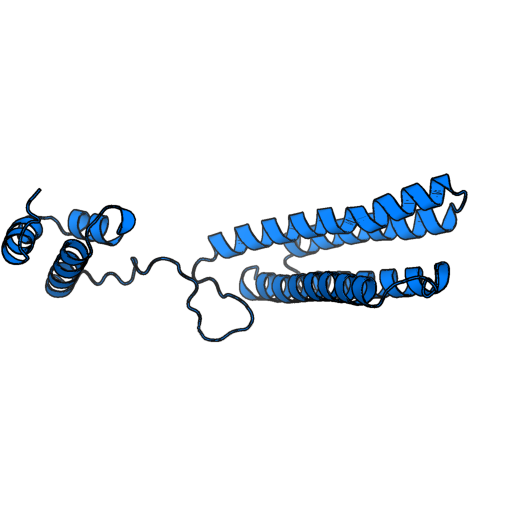 1.00 93.50 173 ILE A O 1
ATOM 1382 N N . VAL A 1 174 ? 3.179 6.728 0.594 1.00 94.50 174 VAL A N 1
ATOM 1383 C CA . VAL A 1 174 ? 3.826 7.064 1.869 1.00 94.50 174 VAL A CA 1
ATOM 1384 C C . VAL A 1 174 ? 2.787 7.195 2.981 1.00 94.50 174 VAL A C 1
ATOM 1386 O O . VAL A 1 174 ? 2.944 6.576 4.033 1.00 94.50 174 VAL A O 1
ATOM 1389 N N . TYR A 1 175 ? 1.701 7.935 2.745 1.00 93.00 175 TYR A N 1
ATOM 1390 C CA . TYR A 1 175 ? 0.598 8.072 3.694 1.00 93.00 175 TYR A CA 1
ATOM 1391 C C . TYR A 1 175 ? 0.014 6.707 4.075 1.00 93.00 175 TYR A C 1
ATOM 1393 O O . TYR A 1 175 ? -0.123 6.406 5.263 1.00 93.00 175 TYR A O 1
ATOM 1401 N N . LEU A 1 176 ? -0.256 5.847 3.088 1.00 93.25 176 LEU A N 1
ATOM 1402 C CA . LEU A 1 176 ? -0.773 4.497 3.311 1.00 93.25 176 LEU A CA 1
ATOM 1403 C C . LEU A 1 176 ? 0.185 3.637 4.137 1.00 93.25 176 LEU A C 1
ATOM 1405 O O . LEU A 1 176 ? -0.266 2.938 5.041 1.00 93.25 176 LEU A O 1
ATOM 1409 N N . LEU A 1 177 ? 1.494 3.699 3.880 1.00 93.19 177 LEU A N 1
ATOM 1410 C CA . LEU A 1 177 ? 2.497 2.979 4.670 1.00 93.19 177 LEU A CA 1
ATOM 1411 C C . LEU A 1 177 ? 2.543 3.475 6.121 1.00 93.19 177 LEU A C 1
ATOM 1413 O O .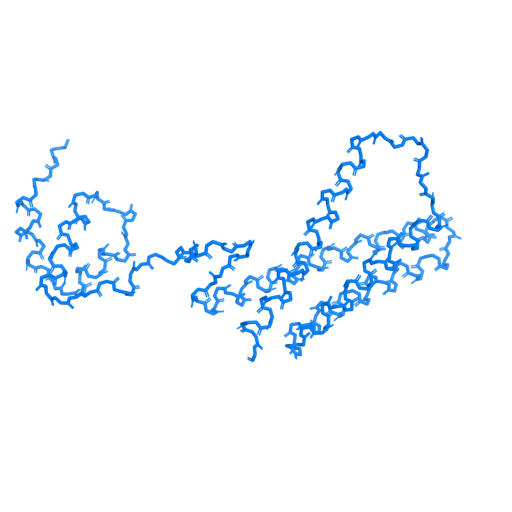 LEU A 1 177 ? 2.559 2.662 7.049 1.00 93.19 177 LEU A O 1
ATOM 1417 N N . VAL A 1 178 ? 2.523 4.795 6.349 1.00 93.50 178 VAL A N 1
ATOM 1418 C CA . VAL A 1 178 ? 2.464 5.354 7.712 1.00 93.50 178 VAL A CA 1
ATOM 1419 C C . VAL A 1 178 ? 1.191 4.898 8.415 1.00 93.50 178 VAL A C 1
ATOM 1421 O O . VAL A 1 178 ? 1.251 4.414 9.548 1.00 93.50 178 VAL A O 1
ATOM 1424 N N . TYR A 1 179 ? 0.048 5.004 7.743 1.00 91.88 179 TYR A N 1
ATOM 1425 C CA . TYR A 1 179 ? -1.227 4.622 8.323 1.00 91.88 179 TYR A CA 1
ATOM 1426 C C . TYR A 1 179 ? -1.286 3.124 8.636 1.00 91.88 179 TYR A C 1
ATOM 1428 O O . TYR A 1 179 ? -1.699 2.728 9.725 1.00 91.88 179 TYR A O 1
ATOM 1436 N N . PHE A 1 180 ? -0.769 2.283 7.743 1.00 92.25 180 PHE A N 1
ATOM 1437 C CA . PHE A 1 180 ? -0.661 0.846 7.956 1.00 92.25 180 PHE A CA 1
ATOM 1438 C C . PHE A 1 180 ? 0.222 0.492 9.155 1.00 92.25 180 PHE A C 1
ATOM 1440 O O . PHE A 1 180 ? -0.148 -0.358 9.966 1.00 92.25 180 PHE A O 1
ATOM 1447 N N . LYS A 1 181 ? 1.360 1.179 9.325 1.00 92.31 181 LYS A N 1
ATOM 1448 C CA . LYS A 1 181 ? 2.225 1.024 10.504 1.00 92.31 181 LYS A CA 1
ATOM 1449 C C . LYS A 1 181 ? 1.467 1.335 11.795 1.00 92.31 181 LYS A C 1
ATOM 1451 O O . LYS A 1 181 ? 1.595 0.583 12.762 1.00 92.31 181 LYS A O 1
ATOM 1456 N N . ILE A 1 182 ? 0.700 2.428 11.813 1.00 89.88 182 ILE A N 1
ATOM 1457 C CA . ILE A 1 182 ? -0.119 2.831 12.965 1.00 89.88 182 ILE A CA 1
ATOM 1458 C C . ILE A 1 182 ? -1.179 1.762 13.250 1.00 89.88 182 ILE A C 1
ATOM 1460 O O . ILE A 1 182 ? -1.280 1.297 14.381 1.00 89.88 182 ILE A O 1
ATOM 1464 N N . LEU A 1 183 ? -1.893 1.298 12.221 1.00 89.00 183 LEU A N 1
ATOM 1465 C CA . LEU A 1 183 ? -2.917 0.265 12.364 1.00 89.00 183 LEU A CA 1
ATOM 1466 C C . LEU A 1 183 ? -2.357 -1.053 12.913 1.00 89.00 183 LEU A C 1
ATOM 1468 O O . LEU A 1 183 ? -2.943 -1.628 13.828 1.00 89.00 183 LEU A O 1
ATOM 1472 N N . ILE A 1 184 ? -1.210 -1.525 12.408 1.00 88.31 184 ILE A N 1
ATOM 1473 C CA . ILE A 1 184 ? -0.571 -2.742 12.932 1.00 88.31 184 ILE A CA 1
ATOM 1474 C C . ILE A 1 184 ? -0.154 -2.548 14.394 1.00 88.31 184 ILE A C 1
ATOM 1476 O O . ILE A 1 184 ? -0.358 -3.435 15.220 1.00 88.31 184 ILE A O 1
ATOM 1480 N N . ARG A 1 185 ? 0.432 -1.397 14.736 1.00 87.38 185 ARG A N 1
ATOM 1481 C CA . ARG A 1 185 ? 0.899 -1.133 16.102 1.00 87.38 185 ARG A CA 1
ATOM 1482 C C . ARG A 1 185 ? -0.251 -1.079 17.109 1.00 87.38 185 ARG A C 1
ATOM 1484 O O . ARG A 1 185 ? -0.092 -1.594 18.213 1.00 87.38 185 ARG A O 1
ATOM 1491 N N . ASP A 1 186 ? -1.359 -0.450 16.733 1.00 86.38 186 ASP A N 1
ATOM 1492 C CA . ASP A 1 186 ? -2.438 -0.116 17.662 1.00 86.38 186 ASP A CA 1
ATOM 1493 C C . ASP A 1 186 ? -3.494 -1.239 17.753 1.00 86.38 186 ASP A C 1
ATOM 1495 O O . ASP A 1 186 ? -4.063 -1.439 18.822 1.00 86.38 186 ASP A O 1
ATOM 1499 N N . TYR A 1 187 ? -3.713 -2.021 16.683 1.00 85.56 187 TYR A N 1
ATOM 1500 C CA . TYR A 1 187 ? -4.801 -3.018 16.613 1.00 85.56 187 TYR A CA 1
ATOM 1501 C C . TYR A 1 187 ? -4.353 -4.477 16.457 1.00 85.56 187 TYR A C 1
ATOM 1503 O O . TYR A 1 187 ? -5.181 -5.380 16.565 1.00 85.56 187 TYR A O 1
ATOM 1511 N N . LEU A 1 188 ? -3.072 -4.740 16.175 1.00 80.12 188 LEU A N 1
ATOM 1512 C CA . LEU A 1 188 ? -2.553 -6.100 15.963 1.00 80.12 188 LEU A CA 1
ATOM 1513 C C . LEU A 1 188 ? -1.580 -6.572 17.052 1.00 80.12 188 LEU A C 1
ATOM 1515 O O . LEU A 1 188 ? -0.940 -7.602 16.841 1.00 80.12 188 LEU A O 1
ATOM 1519 N N . ARG A 1 189 ? -1.489 -5.889 18.203 1.00 62.25 189 ARG A N 1
ATOM 1520 C CA . ARG A 1 189 ? -0.719 -6.397 19.355 1.00 62.25 189 ARG A CA 1
ATOM 1521 C C . ARG A 1 189 ? -1.150 -7.811 19.761 1.00 62.25 189 ARG A C 1
ATOM 1523 O O . ARG A 1 189 ? -2.316 -8.200 19.521 1.00 62.25 189 ARG A O 1
#

Radius of gyration: 26.2 Å; chains: 1; bounding box: 71×33×56 Å

Foldseek 3Di:
DDDDDLVVLLVVCVPDDLVVLLVCLQCVVPDDPSNNVSSCVVCVVVVVHVPVRPPQPQPPPPDPAGDGPDLVVLLVVLVVLLVVQLVVLVVLQVVLVVCVVVVNNVSSCVSNVLSVLSNVLSVCCQVVLDLVSLVVNVVSVVVVVVVCCVPPNDDPPDDPVNVVVVVVVSVVVVVSSVNSSVSSVPNVD

Organism: NCBI:txid1639118

Secondary structure (DSSP, 8-state):
-PPPPHHHHHHHHHTS-HHHHHHHHH-GGGS-HHHHHHHHHHHHHTT--GGG-S-------S-SSPPPS-HHHHHHHHHHHHHHHHHHHHHHHHHHHHHHHTT-HHHHHHHHHHHHHHHHHHHHHHHT--THHHHHHHHHHHHHHHHHHHHH---TT--HHHHHHHHHHHHHHHHHHHHHHHHHHHH--

Sequence (189 aa):
MEFPEKAELIERYQKYTDQELLHILKHPEGYQDLALEVARELAHDRGLSPEEGKAAGASSRGGIFPRFTDAAKARNLIKSIQRLFYFVALIPFITGALSFADGYPSLALVYGGIAVLWAAVAFFAVQRKKHQMVLFQFLLLIFMLVTRYMTTGFPPAVQTVDWLIYGIILLSIVYLLVYFKILIRDYLR